Protein AF-A0A0D9VW89-F1 (afdb_monomer_lite)

Organism: NCBI:txid77586

Sequence (277 aa):
MQHVCTRILSGLSSSGDSHDSRDYQLDSIEALDMLEKKLKVAEGHLEVGRLFAYYQVPKPVHFFLSAHLDEKNVKQIIRLLLSKFGRRQPVRSDNEWTNMWRDLKHIQEKAFPFLDSEFMLAEFIRGLLKAGKFSLARNYLGGTSAVSLSTEKAENLVVQAAREYFFSASTLSCNEIWKARECLNLLPNSISVQAETDIIDALTVRLPYLGVTILPVQFRQVKDPMEVIRMVITSQTGAYLHFEEIIDVAKLLGLRSEEYQRMRERRTLPVRGCVLI

Radius of gyration: 29.34 Å; chains: 1; bounding box: 89×39×82 Å

Foldseek 3Di:
DVVVVVVVVPVPPDDDDDDDPVVVVVVVVVVVVVVVVVVQLLVLLVLLQVVCVVLVNHDDSVCLVCVVVCVPVVLVSLLVSLQSQLPDPPGDDLVVLVVVLVSLVSNCVRRNVVDDPLSSLLSSLLSCLVSLVLVSSLVCQPPDPVDHYDPVSSLVSLQVSLLVLQLVDPALPDVSLVSSVSSLVSPVPDPSSQLVVLVNCLANPLQVVLVHHDRSNRVVVDPDVVVSLVCSVPVDPCSVVVLVSSVSSCVSNPHDPVVNVVVVVVVVDPPPDDDDD

Secondary structure (DSSP, 8-state):
-HHHHHHHTTTTS-------HHHHHHHHHHHHHHHHHHHHHHHHHHHHHHHHHHTT----HHHHHHGGG-HHHHHHHHHHHHHHHHH-SSPPPHHHHHHHHHHHHHHHHHH-TTS-HHHHHHHHHHHHHHTT-HHHHHHHHT-BTTB---HHHHHHHHHHHHHHHHHH-SSTTSHHHHHHHHHHTTSTT-HHHHHHHHHHHIIIIIHHHTT----HHHHTT-S-HHHHHHHHHHHSTTGGG-HHHHHHHHHHTT--HHHHHHHHHHTTS--S-----

Structure (mmCIF, N/CA/C/O backbone):
data_AF-A0A0D9VW89-F1
#
_entry.id   AF-A0A0D9VW89-F1
#
loop_
_atom_site.group_PDB
_atom_site.id
_atom_site.type_symbol
_atom_site.label_atom_id
_atom_site.label_alt_id
_atom_site.label_comp_id
_atom_site.label_asym_id
_atom_site.label_entity_id
_atom_site.label_seq_id
_atom_site.pdbx_PDB_ins_code
_atom_site.Cartn_x
_atom_site.Cartn_y
_atom_site.Cartn_z
_atom_site.occupancy
_atom_site.B_iso_or_equiv
_atom_site.auth_seq_id
_atom_site.auth_comp_id
_atom_site.auth_asym_id
_atom_site.auth_atom_id
_atom_site.pdbx_PDB_model_num
ATOM 1 N N . MET A 1 1 ? 25.601 12.561 -17.658 1.00 45.03 1 MET A N 1
ATOM 2 C CA . MET A 1 1 ? 24.488 12.265 -18.593 1.00 45.03 1 MET A CA 1
ATOM 3 C C . MET A 1 1 ? 24.011 13.511 -19.347 1.00 45.03 1 MET A C 1
ATOM 5 O O . MET A 1 1 ? 23.968 13.449 -20.565 1.00 45.03 1 MET A O 1
ATOM 9 N N . GLN A 1 2 ? 23.754 14.656 -18.692 1.00 39.94 2 GLN A N 1
ATOM 10 C CA . GLN A 1 2 ? 23.335 15.900 -19.378 1.00 39.94 2 GLN A CA 1
ATOM 11 C C . GLN A 1 2 ? 24.417 16.531 -20.283 1.00 39.94 2 GLN A C 1
ATOM 13 O O . GLN A 1 2 ? 24.106 16.979 -21.377 1.00 39.94 2 GLN A O 1
ATOM 18 N N . HIS A 1 3 ? 25.698 16.483 -19.901 1.00 35.28 3 HIS A N 1
ATOM 19 C CA . HIS A 1 3 ? 26.786 17.060 -20.714 1.00 35.28 3 HIS A CA 1
ATOM 20 C C . HIS A 1 3 ? 27.128 16.284 -21.993 1.00 35.28 3 HIS A C 1
ATOM 22 O O . HIS A 1 3 ? 27.797 16.823 -22.872 1.00 35.28 3 HIS A O 1
ATOM 28 N N . VAL A 1 4 ? 26.679 15.030 -22.103 1.00 46.28 4 VAL A N 1
ATOM 29 C CA . VAL A 1 4 ? 26.974 14.180 -23.263 1.00 46.28 4 VAL A CA 1
ATOM 30 C C . VAL A 1 4 ? 26.064 14.564 -24.431 1.00 46.28 4 VAL A C 1
ATOM 32 O O . VAL A 1 4 ? 26.541 14.702 -25.547 1.00 46.28 4 VAL A O 1
ATOM 35 N N . CYS A 1 5 ? 24.781 14.848 -24.185 1.00 43.12 5 CYS A N 1
ATOM 36 C CA . CYS A 1 5 ? 23.860 15.233 -25.261 1.00 43.12 5 CYS A CA 1
ATOM 37 C C . CYS A 1 5 ? 24.174 16.607 -25.873 1.00 43.12 5 CYS A C 1
ATOM 39 O O . CYS A 1 5 ? 24.075 16.758 -27.087 1.00 43.12 5 CYS A O 1
ATOM 41 N N . THR A 1 6 ? 24.586 17.599 -25.079 1.00 41.34 6 THR A N 1
ATOM 42 C CA . THR A 1 6 ? 24.786 18.968 -25.589 1.00 41.34 6 THR A CA 1
ATOM 43 C C . THR A 1 6 ? 26.117 19.160 -26.317 1.00 41.34 6 THR A C 1
ATOM 45 O O . THR A 1 6 ? 26.180 19.955 -27.247 1.00 41.34 6 THR A O 1
ATOM 48 N N . ARG A 1 7 ? 27.175 18.419 -25.950 1.00 41.53 7 ARG A N 1
ATOM 49 C CA . ARG A 1 7 ? 28.486 18.510 -26.628 1.00 41.53 7 ARG A CA 1
ATOM 50 C C . ARG A 1 7 ? 28.540 17.789 -27.978 1.00 41.53 7 ARG A C 1
ATOM 52 O O . ARG A 1 7 ? 29.350 18.150 -28.822 1.00 41.53 7 ARG A O 1
ATOM 59 N N . ILE A 1 8 ? 27.671 16.803 -28.203 1.00 49.50 8 ILE A N 1
ATOM 60 C CA . ILE A 1 8 ? 27.680 15.984 -29.427 1.00 49.50 8 ILE A CA 1
ATOM 61 C C . ILE A 1 8 ? 27.124 16.745 -30.646 1.00 49.50 8 ILE A C 1
ATOM 63 O O . ILE A 1 8 ? 27.514 16.449 -31.770 1.00 49.50 8 ILE A O 1
ATOM 67 N N . LEU A 1 9 ? 26.268 17.756 -30.454 1.00 45.91 9 LEU A N 1
ATOM 68 C CA . LEU A 1 9 ? 25.692 18.526 -31.569 1.00 45.91 9 LEU A CA 1
ATOM 69 C C . LEU A 1 9 ? 26.602 19.658 -32.080 1.00 45.91 9 LEU A C 1
ATOM 71 O O . LEU A 1 9 ? 26.439 20.092 -33.215 1.00 45.91 9 LEU A O 1
ATOM 75 N N . SER A 1 10 ? 27.579 20.115 -31.288 1.00 46.03 10 SER A N 1
ATOM 76 C CA . SER A 1 10 ? 28.519 21.176 -31.688 1.00 46.03 10 SER A CA 1
ATOM 77 C C . SER A 1 10 ? 29.746 20.672 -32.461 1.00 46.03 10 SER A C 1
ATOM 79 O O . SER A 1 10 ? 30.397 21.458 -33.145 1.00 46.03 10 SER A O 1
ATOM 81 N N . GLY A 1 11 ? 30.061 19.373 -32.379 1.00 44.09 11 GLY A N 1
ATOM 82 C CA . GLY A 1 11 ? 31.278 18.783 -32.962 1.00 44.09 11 GLY A CA 1
ATOM 83 C C . GLY A 1 11 ? 31.265 18.598 -34.485 1.00 44.09 11 GLY A C 1
ATOM 84 O O . GLY A 1 11 ? 32.294 18.279 -35.062 1.00 44.09 11 GLY A O 1
ATOM 85 N N . LEU A 1 12 ? 30.129 18.819 -35.155 1.00 44.44 12 LEU A N 1
ATOM 86 C CA . LEU A 1 12 ? 29.990 18.635 -36.608 1.00 44.44 12 LEU A CA 1
ATOM 87 C C . LEU A 1 12 ? 30.279 19.907 -37.432 1.00 44.44 12 LEU A C 1
ATOM 89 O O . LEU A 1 12 ? 29.937 19.948 -38.609 1.00 44.44 12 LEU A O 1
ATOM 93 N N . SER A 1 13 ? 30.877 20.951 -36.838 1.00 43.34 13 SER A N 1
ATOM 94 C CA . SER A 1 13 ? 31.054 22.256 -37.509 1.00 43.34 13 SER A CA 1
ATOM 95 C C . SER A 1 13 ? 32.490 22.775 -37.659 1.00 43.34 13 SER A C 1
ATOM 97 O O . SER A 1 13 ? 32.663 23.883 -38.156 1.00 43.34 13 SER A O 1
ATOM 99 N N . SER A 1 14 ? 33.530 22.004 -37.326 1.00 40.28 14 SER A N 1
ATOM 100 C CA . SER A 1 14 ? 34.912 22.425 -37.612 1.00 40.28 14 SER A CA 1
ATOM 101 C C . SER A 1 14 ? 35.714 21.328 -38.305 1.00 40.28 14 SER A C 1
ATOM 103 O O . SER A 1 14 ? 36.332 20.485 -37.661 1.00 40.28 14 SER A O 1
ATOM 105 N N . SER A 1 15 ? 35.709 21.355 -39.637 1.00 47.84 15 SER A N 1
ATOM 106 C CA . SER A 1 15 ? 36.731 20.703 -40.457 1.00 47.84 15 SER A CA 1
ATOM 107 C C . SER A 1 15 ? 37.867 21.695 -40.696 1.00 47.84 15 SER A C 1
ATOM 109 O O . SER A 1 15 ? 37.621 22.781 -41.219 1.00 47.84 15 SER A O 1
ATOM 111 N N . GLY A 1 16 ? 39.090 21.325 -40.319 1.00 42.75 16 GLY A N 1
ATOM 112 C CA . GLY A 1 16 ? 40.287 22.118 -40.589 1.00 42.75 16 GLY A CA 1
ATOM 113 C C . GLY A 1 16 ? 41.567 21.489 -40.036 1.00 42.75 16 GLY A C 1
ATOM 114 O O . GLY A 1 16 ? 41.888 21.691 -38.875 1.00 42.75 16 GLY A O 1
ATOM 115 N N . ASP A 1 17 ? 42.263 20.791 -40.934 1.00 40.38 17 ASP A N 1
ATOM 116 C CA . ASP A 1 17 ? 43.711 20.549 -41.031 1.00 40.38 17 ASP A CA 1
ATOM 117 C C . ASP A 1 17 ? 44.479 19.563 -40.120 1.00 40.38 17 ASP A C 1
ATOM 119 O O . ASP A 1 17 ? 44.566 19.673 -38.903 1.00 40.38 17 ASP A O 1
ATOM 123 N N . SER A 1 18 ? 45.127 18.628 -40.838 1.00 52.22 18 SER A N 1
ATOM 124 C CA . SER A 1 18 ? 46.367 17.885 -40.557 1.00 52.22 18 SER A CA 1
ATOM 125 C C . SER A 1 18 ? 46.620 17.434 -39.115 1.00 52.22 18 SER A C 1
ATOM 127 O O . SER A 1 18 ? 47.359 18.084 -38.381 1.00 52.22 18 SER A O 1
ATOM 129 N N . HIS A 1 19 ? 46.108 16.250 -38.766 1.00 47.50 19 HIS A N 1
ATOM 130 C CA . HIS A 1 19 ? 46.441 15.553 -37.524 1.00 47.50 19 HIS A CA 1
ATOM 131 C C . HIS A 1 19 ? 46.835 14.085 -37.756 1.00 47.50 19 HIS A C 1
ATOM 133 O O . HIS A 1 19 ? 46.511 13.483 -38.777 1.00 47.50 19 HIS A O 1
ATOM 139 N N . ASP A 1 20 ? 47.643 13.573 -36.834 1.00 48.94 20 ASP A N 1
ATOM 140 C CA . ASP A 1 20 ? 48.445 12.350 -36.872 1.00 48.94 20 ASP A CA 1
ATOM 141 C C . ASP A 1 20 ? 47.596 11.074 -37.093 1.00 48.94 20 ASP A C 1
ATOM 143 O O . ASP A 1 20 ? 46.467 10.970 -36.620 1.00 48.94 20 ASP A O 1
ATOM 147 N N . SER A 1 21 ? 48.118 10.051 -37.785 1.00 53.66 21 SER A N 1
ATOM 148 C CA . SER A 1 21 ? 47.377 8.792 -38.055 1.00 53.66 21 SER A CA 1
ATOM 149 C C . SER A 1 21 ? 46.964 8.036 -36.782 1.00 53.66 21 SER A C 1
ATOM 151 O O . SER A 1 21 ? 46.071 7.190 -36.830 1.00 53.66 21 SER A O 1
ATOM 153 N N . ARG A 1 22 ? 47.584 8.352 -35.638 1.00 51.72 22 ARG A N 1
ATOM 154 C CA . ARG A 1 22 ? 47.185 7.865 -34.309 1.00 51.72 22 ARG A CA 1
ATOM 155 C C . ARG A 1 22 ? 45.929 8.555 -33.768 1.00 51.72 22 ARG A C 1
ATOM 157 O O . ARG A 1 22 ? 45.134 7.877 -33.122 1.00 51.72 22 ARG A O 1
ATOM 164 N N . ASP A 1 23 ? 45.712 9.832 -34.086 1.00 53.31 23 ASP A N 1
ATOM 165 C CA . ASP A 1 23 ? 44.524 10.595 -33.673 1.00 53.31 23 ASP A CA 1
ATOM 166 C C . ASP A 1 23 ? 43.267 10.061 -34.387 1.00 53.31 23 ASP A C 1
ATOM 168 O O . ASP A 1 23 ? 42.262 9.781 -33.741 1.00 53.31 23 ASP A O 1
ATOM 172 N N . TYR A 1 24 ? 43.353 9.747 -35.689 1.00 56.50 24 TYR A N 1
ATOM 173 C CA . TYR A 1 24 ? 42.246 9.120 -36.438 1.00 56.50 24 TYR A CA 1
ATOM 174 C C . TYR A 1 24 ? 41.835 7.741 -35.898 1.00 56.50 24 TYR A C 1
ATOM 176 O O . TYR A 1 24 ? 40.665 7.348 -35.963 1.00 56.50 24 TYR A O 1
ATOM 184 N N . GLN A 1 25 ? 42.804 6.973 -35.396 1.00 56.59 25 GLN A N 1
ATOM 185 C CA . GLN A 1 25 ? 42.570 5.640 -34.844 1.00 56.59 25 GLN A CA 1
ATOM 186 C C . GLN A 1 25 ? 41.936 5.722 -33.449 1.00 56.59 25 GLN A C 1
ATOM 188 O O . GLN A 1 25 ? 41.052 4.922 -33.139 1.00 56.59 25 GLN A O 1
ATOM 193 N N . LEU A 1 26 ? 42.338 6.710 -32.644 1.00 57.59 26 LEU A N 1
ATOM 194 C CA . LEU A 1 26 ? 41.761 6.992 -31.331 1.00 57.59 26 LEU A CA 1
ATOM 195 C C . LEU A 1 26 ? 40.321 7.526 -31.453 1.00 57.59 26 LEU A C 1
ATOM 197 O O . LEU A 1 26 ? 39.423 6.985 -30.809 1.00 57.59 26 LEU A O 1
ATOM 201 N N . ASP A 1 27 ? 40.075 8.460 -32.378 1.00 68.31 27 ASP A N 1
ATOM 202 C CA . ASP A 1 27 ? 38.739 8.991 -32.694 1.00 68.31 27 ASP A CA 1
ATOM 203 C C . ASP A 1 27 ? 37.780 7.895 -33.189 1.00 68.31 27 ASP A C 1
ATOM 205 O O . ASP A 1 27 ? 36.597 7.872 -32.839 1.00 68.31 27 ASP A O 1
ATOM 209 N N . SER A 1 28 ? 38.285 6.935 -33.971 1.00 75.31 28 SER A N 1
ATOM 210 C CA . SER A 1 28 ? 37.489 5.799 -34.457 1.00 75.31 28 SER A CA 1
ATOM 211 C C . SER A 1 28 ? 37.102 4.830 -33.333 1.00 75.31 28 SER A C 1
ATOM 213 O O . SER A 1 28 ? 35.992 4.294 -33.340 1.00 75.31 28 SER A O 1
ATOM 215 N N . ILE A 1 29 ? 37.986 4.609 -32.354 1.00 80.44 29 ILE A N 1
ATOM 216 C CA . ILE A 1 29 ? 37.716 3.748 -31.190 1.00 80.44 29 ILE A CA 1
ATOM 217 C C . ILE A 1 29 ? 36.704 4.415 -30.250 1.00 80.44 29 ILE A C 1
ATOM 219 O O . ILE A 1 29 ? 35.756 3.761 -29.809 1.00 80.44 29 ILE A O 1
ATOM 223 N N . GLU A 1 30 ? 36.845 5.716 -29.989 1.00 81.75 30 GLU A N 1
ATOM 224 C CA . GLU A 1 30 ? 35.887 6.475 -29.175 1.00 81.75 30 GLU A CA 1
ATOM 225 C C . GLU A 1 30 ? 34.499 6.553 -29.830 1.00 81.75 30 GLU A C 1
ATOM 227 O O . GLU A 1 30 ? 33.471 6.400 -29.159 1.00 81.75 30 GLU A O 1
ATOM 232 N N . ALA A 1 31 ? 34.445 6.725 -31.155 1.00 86.25 31 ALA A N 1
ATOM 233 C CA . ALA A 1 31 ? 33.195 6.700 -31.908 1.00 86.25 31 ALA A CA 1
ATOM 234 C C . ALA A 1 31 ? 32.499 5.328 -31.842 1.00 86.25 31 ALA A C 1
ATOM 236 O O . ALA A 1 31 ? 31.275 5.273 -31.673 1.00 86.25 31 ALA A O 1
ATOM 237 N N . LEU A 1 32 ? 33.261 4.231 -31.933 1.00 90.12 32 LEU A N 1
ATOM 238 C CA . LEU A 1 32 ? 32.746 2.864 -31.801 1.00 90.12 32 LEU A CA 1
ATOM 239 C C . LEU A 1 32 ? 32.188 2.591 -30.397 1.00 90.12 32 LEU A C 1
ATOM 241 O O . LEU A 1 32 ? 31.061 2.105 -30.288 1.00 90.12 32 LEU A O 1
ATOM 245 N N . ASP A 1 33 ? 32.906 2.968 -29.336 1.00 90.25 33 ASP A N 1
ATOM 246 C CA . ASP A 1 33 ? 32.435 2.825 -27.947 1.00 90.25 33 ASP A CA 1
ATOM 247 C C . ASP A 1 33 ? 31.150 3.636 -27.697 1.00 90.25 33 ASP A C 1
ATOM 249 O O . ASP A 1 33 ? 30.191 3.162 -27.078 1.00 90.25 33 ASP A O 1
ATOM 253 N N . MET A 1 34 ? 31.063 4.850 -28.247 1.00 91.38 34 MET A N 1
ATOM 254 C CA . MET A 1 34 ? 29.845 5.653 -28.157 1.00 91.38 34 MET A CA 1
ATOM 255 C C . MET A 1 34 ? 28.668 5.027 -28.919 1.00 91.38 34 MET A C 1
ATOM 257 O O . MET A 1 34 ? 27.527 5.094 -28.446 1.00 91.38 34 MET A O 1
ATOM 261 N N . LEU A 1 35 ? 28.913 4.416 -30.080 1.00 92.19 35 LEU A N 1
ATOM 262 C CA . LEU A 1 35 ? 27.880 3.715 -30.840 1.00 92.19 35 LEU A CA 1
ATOM 263 C C . LEU A 1 35 ? 27.398 2.463 -30.097 1.00 92.19 35 LEU A C 1
ATOM 265 O O . LEU A 1 35 ? 26.191 2.243 -29.994 1.00 92.19 35 LEU A O 1
ATOM 269 N N . GLU A 1 36 ? 28.316 1.700 -29.505 1.00 93.56 36 GLU A N 1
ATOM 270 C CA . GLU A 1 36 ? 28.003 0.525 -28.691 1.00 93.56 36 GLU A CA 1
ATOM 271 C C . GLU A 1 36 ? 27.164 0.905 -27.462 1.00 93.56 36 GLU A C 1
ATOM 273 O O . GLU A 1 36 ? 26.146 0.271 -27.171 1.00 93.56 36 GLU A O 1
ATOM 278 N N . LYS A 1 37 ? 27.517 1.996 -26.771 1.00 91.25 37 LYS A N 1
ATOM 279 C CA . LYS A 1 37 ? 26.720 2.536 -25.658 1.00 91.25 37 LYS A CA 1
ATOM 280 C C . LYS A 1 37 ? 25.311 2.930 -26.101 1.00 91.25 37 LYS A C 1
ATOM 282 O O . LYS A 1 37 ? 24.344 2.610 -25.410 1.00 91.25 37 LYS A O 1
ATOM 287 N N . LYS A 1 38 ? 25.172 3.595 -27.253 1.00 89.88 38 LYS A N 1
ATOM 288 C CA . LYS A 1 38 ? 23.859 3.963 -27.816 1.00 89.88 38 LYS A CA 1
ATOM 289 C C . LYS A 1 38 ? 23.029 2.732 -28.178 1.00 89.88 38 LYS A C 1
ATOM 291 O O . LYS A 1 38 ? 21.832 2.720 -27.892 1.00 89.88 38 LYS A O 1
ATOM 296 N N . LEU A 1 39 ? 23.654 1.707 -28.757 1.00 93.94 39 LEU A N 1
ATOM 297 C CA . LEU A 1 39 ? 22.994 0.447 -29.092 1.00 93.94 39 LEU A CA 1
ATOM 298 C C . LEU A 1 39 ? 22.461 -0.246 -27.832 1.00 93.94 39 LEU A C 1
ATOM 300 O O . LEU A 1 39 ? 21.270 -0.536 -27.770 1.00 93.94 39 LEU A O 1
ATOM 304 N N . LYS A 1 40 ? 23.288 -0.386 -26.788 1.00 93.62 40 LYS A N 1
ATOM 305 C CA . LYS A 1 40 ? 22.880 -0.981 -25.500 1.00 93.62 40 LYS A CA 1
ATOM 306 C C . LYS A 1 40 ? 21.694 -0.253 -24.861 1.00 93.62 40 LYS A C 1
ATOM 308 O O . LYS A 1 40 ? 20.791 -0.889 -24.319 1.00 93.62 40 LYS A O 1
ATOM 313 N N . VAL A 1 41 ? 21.671 1.081 -24.931 1.00 92.31 41 VAL A N 1
ATOM 314 C CA . VAL A 1 41 ? 20.537 1.886 -24.441 1.00 92.31 41 VAL A CA 1
ATOM 315 C C . VAL A 1 41 ? 19.276 1.623 -25.269 1.00 92.31 41 VAL A C 1
ATOM 317 O O . VAL A 1 41 ? 18.200 1.420 -24.707 1.00 92.31 41 VAL A O 1
ATOM 320 N N . ALA A 1 42 ? 19.391 1.589 -26.599 1.00 94.06 42 ALA A N 1
ATOM 321 C CA . ALA A 1 42 ? 18.260 1.312 -27.480 1.00 94.06 42 ALA A CA 1
ATOM 322 C C . ALA A 1 42 ? 17.688 -0.102 -27.265 1.00 94.06 42 ALA A C 1
ATOM 324 O O . ALA A 1 42 ? 16.469 -0.261 -27.181 1.00 94.06 42 ALA A O 1
ATOM 325 N N . GLU A 1 43 ? 18.546 -1.110 -27.106 1.00 95.56 43 GLU A N 1
ATOM 326 C CA . GLU A 1 43 ? 18.157 -2.482 -26.757 1.00 95.56 43 GLU A CA 1
ATOM 327 C C . GLU A 1 43 ? 17.402 -2.528 -25.424 1.00 95.56 43 GLU A C 1
ATOM 329 O O . GLU A 1 43 ? 16.310 -3.098 -25.354 1.00 95.56 43 GLU A O 1
ATOM 334 N N . GLY A 1 44 ? 17.920 -1.843 -24.398 1.00 95.88 44 GLY A N 1
ATOM 335 C CA . GLY A 1 44 ? 17.256 -1.709 -23.102 1.00 95.88 44 GLY A CA 1
ATOM 336 C C . GLY A 1 44 ? 15.864 -1.080 -23.214 1.00 95.88 44 GLY A C 1
ATOM 337 O O . GLY A 1 44 ? 14.896 -1.604 -22.661 1.00 95.88 44 GLY A O 1
ATOM 338 N N . HIS A 1 45 ? 15.717 -0.006 -23.995 1.00 95.75 45 HIS A N 1
ATOM 339 C CA . HIS A 1 45 ? 14.412 0.613 -24.245 1.00 95.75 45 HIS A CA 1
ATOM 340 C C . HIS A 1 45 ? 13.436 -0.334 -24.960 1.00 95.75 45 HIS A C 1
ATOM 342 O O . HIS A 1 45 ? 12.250 -0.349 -24.629 1.00 95.75 45 HIS A O 1
ATOM 348 N N . LEU A 1 46 ? 13.906 -1.142 -25.917 1.00 96.06 46 LEU A N 1
ATOM 349 C CA . LEU A 1 46 ? 13.068 -2.126 -26.610 1.00 96.06 46 LEU A CA 1
ATOM 350 C C . LEU A 1 46 ? 12.623 -3.259 -25.679 1.00 96.06 46 LEU A C 1
ATOM 352 O O . LEU A 1 46 ? 11.458 -3.659 -25.715 1.00 96.06 46 LEU A O 1
ATOM 356 N N . GLU A 1 47 ? 13.519 -3.763 -24.830 1.00 96.62 47 GLU A N 1
ATOM 357 C CA . GLU A 1 47 ? 13.195 -4.761 -23.805 1.00 96.62 47 GLU A CA 1
ATOM 358 C C . GLU A 1 47 ? 12.125 -4.251 -22.838 1.00 96.62 47 GLU A C 1
ATOM 360 O O . GLU A 1 47 ? 11.097 -4.904 -22.636 1.00 96.62 47 GLU A O 1
ATOM 365 N N . VAL A 1 48 ? 12.318 -3.048 -22.296 1.00 97.75 48 VAL A N 1
ATOM 366 C CA . VAL A 1 48 ? 11.350 -2.419 -21.391 1.00 97.75 48 VAL A CA 1
ATOM 367 C C . VAL A 1 48 ? 10.039 -2.108 -22.108 1.00 97.75 48 VAL A C 1
ATOM 369 O O . VAL A 1 48 ? 8.967 -2.327 -21.545 1.00 97.75 48 VAL A O 1
ATOM 372 N N . GLY A 1 49 ? 10.094 -1.676 -23.369 1.00 97.44 49 GLY A N 1
ATOM 373 C CA . GLY A 1 49 ? 8.917 -1.478 -24.213 1.00 97.44 49 GLY A CA 1
ATOM 374 C C . GLY A 1 49 ? 8.073 -2.748 -24.359 1.00 97.44 49 GLY A C 1
ATOM 375 O O . GLY A 1 49 ? 6.844 -2.683 -24.255 1.00 97.44 49 GLY A O 1
ATOM 376 N N . ARG A 1 50 ? 8.713 -3.917 -24.514 1.00 96.94 50 ARG A N 1
ATOM 377 C CA . ARG A 1 50 ? 8.022 -5.219 -24.539 1.00 96.94 50 ARG A CA 1
ATOM 378 C C . ARG A 1 50 ? 7.358 -5.545 -23.200 1.00 96.94 50 ARG A C 1
ATOM 380 O O . ARG A 1 50 ? 6.196 -5.949 -23.198 1.00 96.94 50 ARG A O 1
ATOM 387 N N . LEU A 1 51 ? 8.038 -5.315 -22.074 1.00 97.50 51 LEU A N 1
ATOM 388 C CA . LEU A 1 51 ? 7.448 -5.502 -20.738 1.00 97.50 51 LEU A CA 1
ATOM 389 C C . LEU A 1 51 ? 6.247 -4.573 -20.518 1.00 97.50 51 LEU A C 1
ATOM 391 O O . LEU A 1 51 ? 5.186 -5.005 -20.070 1.00 97.50 51 LEU A O 1
ATOM 395 N N . PHE A 1 52 ? 6.370 -3.305 -20.900 1.00 97.38 52 PHE A N 1
ATOM 396 C CA . PHE A 1 52 ? 5.286 -2.327 -20.829 1.00 97.38 52 PHE A CA 1
ATOM 397 C C . PHE A 1 52 ? 4.065 -2.774 -21.642 1.00 97.38 52 PHE A C 1
ATOM 399 O O . PHE A 1 52 ? 2.937 -2.707 -21.148 1.00 97.38 52 PHE A O 1
ATOM 406 N N . ALA A 1 53 ? 4.274 -3.292 -22.855 1.00 96.31 53 ALA A N 1
ATOM 407 C CA . ALA A 1 53 ? 3.205 -3.862 -23.671 1.00 96.31 53 ALA A CA 1
ATOM 408 C C . ALA A 1 53 ? 2.565 -5.100 -23.015 1.00 96.31 53 ALA A C 1
ATOM 410 O O . ALA A 1 53 ? 1.338 -5.174 -22.925 1.00 96.31 53 ALA A O 1
ATOM 411 N N . TYR A 1 54 ? 3.370 -6.025 -22.481 1.00 95.19 54 TYR A N 1
ATOM 412 C CA . TYR A 1 54 ? 2.898 -7.217 -21.760 1.00 95.19 54 TYR A CA 1
ATOM 413 C C . TYR A 1 54 ? 2.002 -6.860 -20.556 1.00 95.19 54 TYR A C 1
ATOM 415 O O . TYR A 1 54 ? 0.923 -7.428 -20.344 1.00 95.19 54 TYR A O 1
ATOM 423 N N . TYR A 1 55 ? 2.381 -5.828 -19.805 1.00 94.75 55 TYR A N 1
ATOM 424 C CA . TYR A 1 55 ? 1.590 -5.300 -18.695 1.00 94.75 55 TYR A CA 1
ATOM 425 C C . TYR A 1 55 ? 0.478 -4.320 -19.123 1.00 94.75 55 TYR A C 1
ATOM 427 O O . TYR A 1 55 ? -0.180 -3.724 -18.269 1.00 94.75 55 TYR A O 1
ATOM 435 N N . GLN A 1 56 ? 0.188 -4.215 -20.427 1.00 93.69 56 GLN A N 1
ATOM 436 C CA . GLN A 1 56 ? -0.877 -3.387 -21.014 1.00 93.69 56 GLN A CA 1
ATOM 437 C C . GLN A 1 56 ? -0.742 -1.885 -20.708 1.00 93.69 56 GLN A C 1
ATOM 439 O O . GLN A 1 56 ? -1.731 -1.182 -20.472 1.00 93.69 56 GLN A O 1
ATOM 444 N N . VAL A 1 57 ? 0.495 -1.391 -20.718 1.00 95.62 57 VAL A N 1
ATOM 445 C CA . VAL A 1 57 ? 0.845 0.034 -20.659 1.00 95.62 57 VAL A CA 1
ATOM 446 C C . VAL A 1 57 ? 1.876 0.350 -21.756 1.00 95.62 57 VAL A C 1
ATOM 448 O O . VAL A 1 57 ? 2.967 0.825 -21.448 1.00 95.62 57 VAL A O 1
ATOM 451 N N . PRO A 1 58 ? 1.586 0.067 -23.043 1.00 96.50 58 PRO A N 1
ATOM 452 C CA . PRO A 1 58 ? 2.550 0.292 -24.116 1.00 96.50 58 PRO A CA 1
ATOM 453 C C . PRO A 1 58 ? 2.943 1.771 -24.201 1.00 96.50 58 PRO A C 1
ATOM 455 O O . PRO A 1 58 ? 2.113 2.668 -24.008 1.00 96.50 58 PRO A O 1
ATOM 458 N N . LYS A 1 59 ? 4.219 2.026 -24.500 1.00 95.88 59 LYS A N 1
ATOM 459 C CA . LYS A 1 59 ? 4.760 3.372 -24.705 1.00 95.88 59 LYS A CA 1
ATOM 460 C C . LYS A 1 59 ? 5.594 3.424 -25.986 1.00 95.88 59 LYS A C 1
ATOM 462 O O . LYS A 1 59 ? 6.301 2.462 -26.281 1.00 95.88 59 LYS A O 1
ATOM 467 N N . PRO A 1 60 ? 5.511 4.524 -26.752 1.00 93.75 60 PRO A N 1
ATOM 468 C CA . PRO A 1 60 ? 6.328 4.708 -27.948 1.00 93.75 60 PRO A CA 1
ATOM 469 C C . PRO A 1 60 ? 7.806 4.872 -27.578 1.00 93.75 60 PRO A C 1
ATOM 471 O O . PRO A 1 60 ? 8.115 5.369 -26.501 1.00 93.75 60 PRO A O 1
ATOM 474 N N . VAL A 1 61 ? 8.730 4.533 -28.482 1.00 89.81 61 VAL A N 1
ATOM 475 C CA . VAL A 1 61 ? 10.183 4.614 -28.209 1.00 89.81 61 VAL A CA 1
ATOM 476 C C . VAL A 1 61 ? 10.614 6.017 -27.757 1.00 89.81 61 VAL A C 1
ATOM 478 O O . VAL A 1 61 ? 11.437 6.145 -26.853 1.00 89.81 61 VAL A O 1
ATOM 481 N N . HIS A 1 62 ? 10.001 7.070 -28.315 1.00 91.50 62 HIS A N 1
ATOM 482 C CA . HIS A 1 62 ? 10.309 8.454 -27.938 1.00 91.50 62 HIS A CA 1
ATOM 483 C C . HIS A 1 62 ? 10.099 8.731 -26.441 1.00 91.50 62 HIS A C 1
ATOM 485 O O . HIS A 1 62 ? 10.814 9.552 -25.877 1.00 91.50 62 HIS A O 1
ATOM 491 N N . PHE A 1 63 ? 9.159 8.032 -25.791 1.00 95.19 63 PHE A N 1
ATOM 492 C CA . PHE A 1 63 ? 8.892 8.191 -24.364 1.00 95.19 63 PHE A CA 1
ATOM 493 C C . PHE A 1 63 ? 10.144 7.897 -23.531 1.00 95.19 63 PHE A C 1
ATOM 495 O O . PHE A 1 63 ? 10.450 8.641 -22.605 1.00 95.19 63 PHE A O 1
ATOM 502 N N . PHE A 1 64 ? 10.893 6.847 -23.880 1.00 94.25 64 PHE A N 1
ATOM 503 C CA . PHE A 1 64 ? 12.100 6.453 -23.152 1.00 94.25 64 PHE A CA 1
ATOM 504 C C . PHE A 1 64 ? 13.239 7.463 -23.330 1.00 94.25 64 PHE A C 1
ATOM 506 O O . PHE A 1 64 ? 13.975 7.731 -22.385 1.00 94.25 64 PHE A O 1
ATOM 513 N N . LEU A 1 65 ? 13.340 8.095 -24.506 1.00 90.31 65 LEU A N 1
ATOM 514 C CA . LEU A 1 65 ? 14.371 9.100 -24.792 1.00 90.31 65 LEU A CA 1
ATOM 515 C C . LEU A 1 65 ? 14.231 10.347 -23.903 1.00 90.31 65 LEU A C 1
ATOM 517 O O . LEU A 1 65 ? 15.234 10.898 -23.452 1.00 90.31 65 LEU A O 1
ATOM 521 N N . SER A 1 66 ? 12.997 10.768 -23.613 1.00 91.50 66 SER A N 1
ATOM 522 C CA . SER A 1 66 ? 12.702 11.947 -22.787 1.00 91.50 66 SER A CA 1
ATOM 523 C C . SER A 1 66 ? 12.313 11.623 -21.340 1.00 91.50 66 SER A C 1
ATOM 525 O O . SER A 1 66 ? 12.026 12.538 -20.573 1.00 91.50 66 SER A O 1
ATOM 527 N N . ALA A 1 67 ? 12.298 10.348 -20.936 1.00 91.69 67 ALA A N 1
ATOM 528 C CA . ALA A 1 67 ? 11.770 9.910 -19.639 1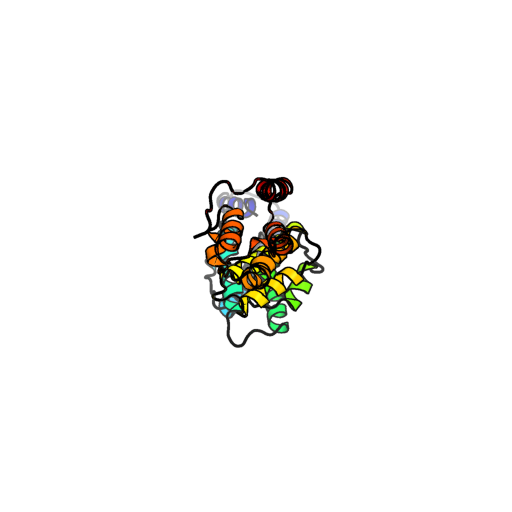.00 91.69 67 ALA A CA 1
ATOM 529 C C . ALA A 1 67 ? 12.467 10.562 -18.431 1.00 91.69 67 ALA A C 1
ATOM 531 O O . ALA A 1 67 ? 11.826 10.874 -17.432 1.00 91.69 67 ALA A O 1
ATOM 532 N N . HIS A 1 68 ? 13.773 10.805 -18.536 1.00 89.25 68 HIS A N 1
ATOM 533 C CA . HIS A 1 68 ? 14.574 11.423 -17.479 1.00 89.25 68 HIS A CA 1
ATOM 534 C C . HIS A 1 68 ? 14.225 12.900 -17.219 1.00 89.25 68 HIS A C 1
ATOM 536 O O . HIS A 1 68 ? 14.572 13.427 -16.166 1.00 89.25 68 HIS A O 1
ATOM 542 N N . LEU A 1 69 ? 13.553 13.573 -18.161 1.00 91.88 69 LEU A N 1
ATOM 543 C CA . LEU A 1 69 ? 13.092 14.956 -17.998 1.00 91.88 69 LEU A CA 1
ATOM 544 C C . LEU A 1 69 ? 11.795 15.039 -17.183 1.00 91.88 69 LEU A C 1
ATOM 546 O O . LEU A 1 69 ? 11.467 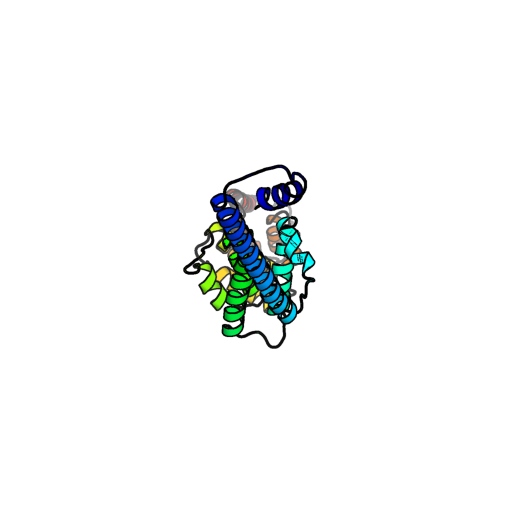16.099 -16.658 1.00 91.88 69 LEU A O 1
ATOM 550 N N . ASP A 1 70 ? 11.065 13.927 -17.067 1.00 93.38 70 ASP A N 1
ATOM 551 C CA . ASP A 1 70 ? 9.775 13.853 -16.385 1.00 93.38 70 ASP A CA 1
ATOM 552 C C . ASP A 1 70 ? 9.690 12.607 -15.493 1.00 93.38 70 ASP A C 1
ATOM 554 O O . ASP A 1 70 ? 8.928 11.661 -15.720 1.00 93.38 70 ASP A O 1
ATOM 558 N N . GLU A 1 71 ? 10.487 12.621 -14.425 1.00 95.19 71 GLU A N 1
ATOM 559 C CA . GLU A 1 71 ? 10.514 11.551 -13.427 1.00 95.19 71 GLU A CA 1
ATOM 560 C C . GLU A 1 71 ? 9.120 11.285 -12.829 1.00 95.19 71 GLU A C 1
ATOM 562 O O . GLU A 1 71 ? 8.760 10.140 -12.547 1.00 95.19 71 GLU A O 1
ATOM 567 N N . LYS A 1 72 ? 8.292 12.327 -12.667 1.00 95.94 72 LYS A N 1
ATOM 568 C CA . LYS A 1 72 ? 6.941 12.206 -12.097 1.00 95.94 72 LYS A CA 1
ATOM 569 C C . LYS A 1 72 ? 6.045 11.327 -12.968 1.00 95.94 72 LYS A C 1
ATOM 571 O O . LYS A 1 72 ? 5.376 10.441 -12.428 1.00 95.94 72 LYS A O 1
ATOM 576 N N . ASN A 1 73 ? 6.051 11.530 -14.283 1.00 96.12 73 ASN A N 1
ATOM 577 C CA . ASN A 1 73 ? 5.292 10.711 -15.228 1.00 96.12 73 ASN A CA 1
ATOM 578 C C . ASN A 1 73 ? 5.771 9.252 -15.236 1.00 96.12 73 ASN A C 1
ATOM 580 O O . ASN A 1 73 ? 4.958 8.327 -15.182 1.00 96.12 73 ASN A O 1
ATOM 584 N N . VAL A 1 74 ? 7.086 9.016 -15.186 1.00 97.00 74 VAL A N 1
ATOM 585 C CA . VAL A 1 74 ? 7.632 7.650 -15.095 1.00 97.00 74 VAL A CA 1
ATOM 586 C C . VAL A 1 74 ? 7.159 6.963 -13.810 1.00 97.00 74 VAL A C 1
ATOM 588 O O . VAL A 1 74 ? 6.634 5.849 -13.866 1.00 97.00 74 VAL A O 1
ATOM 591 N N . LYS A 1 75 ? 7.224 7.647 -12.659 1.00 97.50 75 LYS A N 1
ATOM 592 C CA . LYS A 1 75 ? 6.691 7.132 -11.384 1.00 97.50 75 LYS A CA 1
ATOM 593 C C . LYS A 1 75 ? 5.198 6.801 -11.467 1.00 97.50 75 LYS A C 1
ATOM 595 O O . LYS A 1 75 ? 4.758 5.799 -10.905 1.00 97.50 75 LYS A O 1
ATOM 600 N N . GLN A 1 76 ? 4.400 7.612 -12.163 1.00 97.62 76 GLN A N 1
ATOM 601 C CA . GLN A 1 76 ? 2.977 7.324 -12.390 1.00 97.62 76 GLN A CA 1
ATOM 602 C C . GLN A 1 76 ? 2.767 6.074 -13.252 1.00 97.62 76 GLN A C 1
ATOM 604 O O . GLN A 1 76 ? 1.885 5.271 -12.948 1.00 97.62 76 GLN A O 1
ATOM 609 N N . ILE A 1 77 ? 3.592 5.863 -14.278 1.00 97.06 77 ILE A N 1
ATOM 610 C CA . ILE A 1 77 ? 3.529 4.667 -15.127 1.00 97.06 77 ILE A CA 1
ATOM 611 C C . ILE A 1 77 ? 3.880 3.402 -14.336 1.00 97.06 77 ILE A C 1
ATOM 613 O O . ILE A 1 77 ? 3.160 2.410 -14.451 1.00 97.06 77 ILE A O 1
ATOM 617 N N . ILE A 1 78 ? 4.904 3.442 -13.475 1.00 97.94 78 ILE A N 1
ATOM 618 C CA . ILE A 1 78 ? 5.237 2.322 -12.575 1.00 97.94 78 ILE A CA 1
ATOM 619 C C . ILE A 1 78 ? 4.053 1.979 -11.658 1.00 97.94 78 ILE A C 1
ATOM 621 O O . ILE A 1 78 ? 3.661 0.815 -11.549 1.00 97.94 78 ILE A O 1
ATOM 625 N N . ARG A 1 79 ? 3.406 2.988 -11.062 1.00 97.56 79 ARG A N 1
ATOM 626 C CA . ARG A 1 79 ? 2.196 2.780 -10.245 1.00 97.56 79 ARG A CA 1
ATOM 627 C C . ARG A 1 79 ? 1.034 2.204 -11.051 1.00 97.56 79 ARG A C 1
ATOM 629 O O . ARG A 1 79 ? 0.311 1.342 -10.553 1.00 97.56 79 ARG A O 1
ATOM 636 N N . LEU A 1 80 ? 0.851 2.655 -12.292 1.00 96.88 80 LEU A N 1
ATOM 637 C CA . LEU A 1 80 ? -0.187 2.146 -13.187 1.00 96.88 80 LEU A CA 1
ATOM 638 C C . LEU A 1 80 ? 0.045 0.673 -13.543 1.00 96.88 80 LEU A C 1
ATOM 640 O O . LEU A 1 80 ? -0.908 -0.106 -13.510 1.00 96.88 80 LEU A O 1
ATOM 644 N N . LEU A 1 81 ? 1.290 0.290 -13.841 1.00 96.69 81 LEU A N 1
ATOM 645 C CA . LEU A 1 81 ? 1.693 -1.095 -14.103 1.00 96.69 81 LEU A CA 1
ATOM 646 C C . LEU A 1 81 ? 1.332 -2.001 -12.923 1.00 96.69 81 LEU A C 1
ATOM 648 O O . LEU A 1 81 ? 0.591 -2.969 -13.091 1.00 96.69 81 LEU A O 1
ATOM 652 N N . LEU A 1 82 ? 1.776 -1.633 -11.720 1.00 96.94 82 LEU A N 1
ATOM 653 C CA . LEU A 1 82 ? 1.482 -2.352 -10.477 1.00 96.94 82 LEU A CA 1
ATOM 654 C C . LEU A 1 82 ? -0.022 -2.452 -10.203 1.00 96.94 82 LEU A C 1
ATOM 656 O O . LEU A 1 82 ? -0.534 -3.528 -9.895 1.00 96.94 82 LEU A O 1
ATOM 660 N N . SER A 1 83 ? -0.752 -1.347 -10.367 1.00 94.19 83 SER A N 1
ATOM 661 C CA . SER A 1 83 ? -2.199 -1.328 -10.158 1.00 94.19 83 SER A CA 1
ATOM 662 C C . SER A 1 83 ? -2.943 -2.205 -11.163 1.00 94.19 83 SER A C 1
ATOM 664 O O . SER A 1 83 ? -3.907 -2.867 -10.778 1.00 94.19 83 SER A O 1
ATOM 666 N N . LYS A 1 84 ? -2.552 -2.203 -12.444 1.00 93.75 84 LYS A N 1
ATOM 667 C CA . LYS A 1 84 ? -3.155 -3.075 -13.463 1.00 93.75 84 LYS A CA 1
ATOM 668 C C . LYS A 1 84 ? -2.831 -4.534 -13.183 1.00 93.75 84 LYS A C 1
ATOM 670 O O . LYS A 1 84 ? -3.720 -5.371 -13.282 1.00 93.75 84 LYS A O 1
ATOM 675 N N . PHE A 1 85 ? -1.589 -4.827 -12.811 1.00 94.69 85 PHE A N 1
ATOM 676 C CA . PHE A 1 85 ? -1.151 -6.177 -12.487 1.00 94.69 85 PHE A CA 1
ATOM 677 C C . PHE A 1 85 ? -1.936 -6.762 -11.306 1.00 94.69 85 PHE A C 1
ATOM 679 O O . PHE A 1 85 ? -2.510 -7.843 -11.435 1.00 94.69 85 PHE A O 1
ATOM 686 N N . GLY A 1 86 ? -2.041 -6.019 -10.199 1.00 91.94 86 GLY A N 1
ATOM 687 C CA . GLY A 1 86 ? -2.686 -6.496 -8.974 1.00 91.94 86 GLY A CA 1
ATOM 688 C C . GLY A 1 86 ? -4.213 -6.607 -9.031 1.00 91.94 86 GLY A C 1
ATOM 689 O O . GLY A 1 86 ? -4.783 -7.380 -8.270 1.00 91.94 86 GLY A O 1
ATOM 690 N N . ARG A 1 87 ? -4.889 -5.879 -9.933 1.00 89.31 87 ARG A N 1
ATOM 691 C CA . ARG A 1 87 ? -6.360 -5.935 -10.093 1.00 89.31 87 ARG A CA 1
ATOM 692 C C . ARG A 1 87 ? -6.848 -7.029 -11.044 1.00 89.31 87 ARG A C 1
ATOM 694 O O . ARG A 1 87 ? -8.057 -7.216 -11.170 1.00 89.31 87 ARG A O 1
ATOM 701 N N . ARG A 1 88 ? -5.950 -7.709 -11.764 1.00 86.00 88 ARG A N 1
ATOM 702 C CA . ARG A 1 88 ? -6.345 -8.760 -12.713 1.00 86.00 88 ARG A CA 1
ATOM 703 C C . ARG A 1 88 ? -6.955 -9.950 -11.975 1.00 86.00 88 ARG A C 1
ATOM 705 O O . ARG A 1 88 ? -6.472 -10.336 -10.917 1.00 86.00 88 ARG A O 1
ATOM 712 N N . GLN A 1 89 ? -7.989 -10.524 -12.586 1.00 77.62 89 GLN A N 1
ATOM 713 C CA . GLN A 1 89 ? -8.601 -11.781 -12.168 1.00 77.62 89 GLN A CA 1
ATOM 714 C C . GLN A 1 89 ? -8.214 -12.893 -13.158 1.00 77.62 89 GLN A C 1
ATOM 716 O O . GLN A 1 89 ? -8.194 -12.620 -14.363 1.00 77.62 89 GLN A O 1
ATOM 721 N N . PRO A 1 90 ? -7.899 -14.114 -12.687 1.00 84.31 90 PRO A N 1
ATOM 722 C CA . PRO A 1 90 ? -7.834 -14.533 -11.280 1.00 84.31 90 PRO A CA 1
ATOM 723 C C . PRO A 1 90 ? -6.695 -13.850 -10.501 1.00 84.31 90 PRO A C 1
ATOM 725 O O . PRO A 1 90 ? -5.746 -13.333 -11.098 1.00 84.31 90 PRO A O 1
ATOM 728 N N . VAL A 1 91 ? -6.807 -13.839 -9.167 1.00 86.50 91 VAL A N 1
ATOM 729 C CA . VAL A 1 91 ? -5.785 -13.278 -8.268 1.00 86.50 91 VAL A CA 1
ATOM 730 C C . VAL A 1 91 ? -4.430 -13.924 -8.555 1.00 86.50 91 VAL A C 1
ATOM 732 O O . VAL A 1 91 ? -4.302 -15.145 -8.601 1.00 86.50 91 VAL A O 1
ATOM 735 N N . ARG A 1 92 ? -3.407 -13.084 -8.719 1.00 90.12 92 ARG A N 1
ATOM 736 C CA . ARG A 1 92 ? -2.045 -13.514 -9.046 1.00 90.12 92 ARG A CA 1
ATOM 737 C C . ARG A 1 92 ? -1.416 -14.334 -7.926 1.00 90.12 92 ARG A C 1
ATOM 739 O O . ARG A 1 92 ? -1.536 -13.994 -6.747 1.00 90.12 92 ARG A O 1
ATOM 746 N N . SER A 1 93 ? -0.710 -15.390 -8.301 1.00 93.81 93 SER A N 1
ATOM 747 C CA . SER A 1 93 ? 0.093 -16.203 -7.387 1.00 93.81 93 SER A CA 1
ATOM 748 C C . SER A 1 93 ? 1.312 -15.433 -6.873 1.00 93.81 93 SER A C 1
ATOM 750 O O . SER A 1 93 ? 1.752 -14.446 -7.468 1.00 93.81 93 SER A O 1
ATOM 752 N N . ASP A 1 94 ? 1.894 -15.893 -5.770 1.00 94.12 94 ASP A N 1
ATOM 753 C CA . ASP A 1 94 ? 3.077 -15.251 -5.184 1.00 94.12 94 ASP A CA 1
ATOM 754 C C . ASP A 1 94 ? 4.298 -15.364 -6.117 1.00 94.12 94 ASP A C 1
ATOM 756 O O . ASP A 1 94 ? 5.113 -14.444 -6.205 1.00 94.12 94 ASP A O 1
ATOM 760 N N . ASN A 1 95 ? 4.377 -16.441 -6.909 1.00 94.81 95 ASN A N 1
ATOM 761 C CA . ASN A 1 95 ? 5.395 -16.604 -7.948 1.00 94.81 95 ASN A CA 1
ATOM 762 C C . ASN A 1 95 ? 5.253 -15.555 -9.064 1.00 94.81 95 ASN A C 1
ATOM 764 O O . ASN A 1 95 ? 6.244 -14.987 -9.514 1.00 94.81 95 ASN A O 1
ATOM 768 N N . GLU A 1 96 ? 4.026 -15.242 -9.487 1.00 96.19 96 GLU A N 1
ATOM 769 C CA . GLU A 1 96 ? 3.794 -14.177 -10.469 1.00 96.19 96 GLU A CA 1
ATOM 770 C C . GLU A 1 96 ? 4.167 -12.795 -9.924 1.00 96.19 96 GLU A C 1
ATOM 772 O O . GLU A 1 96 ? 4.747 -11.995 -10.654 1.00 96.19 96 GLU A O 1
ATOM 777 N N . TRP A 1 97 ? 3.896 -12.516 -8.647 1.00 96.44 97 TRP A N 1
ATOM 778 C CA . TRP A 1 97 ? 4.372 -11.291 -7.994 1.00 96.44 97 TRP A CA 1
ATOM 779 C C . TRP A 1 97 ? 5.899 -11.234 -7.911 1.00 96.44 97 TRP A C 1
ATOM 781 O O . TRP A 1 97 ? 6.491 -10.179 -8.134 1.00 96.44 97 TRP A O 1
ATOM 791 N N . THR A 1 98 ? 6.544 -12.371 -7.663 1.00 95.44 98 THR A N 1
ATOM 792 C CA . THR A 1 98 ? 8.010 -12.481 -7.658 1.00 95.44 98 THR A CA 1
ATOM 793 C C . THR A 1 98 ? 8.595 -12.252 -9.058 1.00 95.44 98 THR A C 1
ATOM 795 O O . THR A 1 98 ? 9.604 -11.559 -9.195 1.00 95.44 98 THR A O 1
ATOM 798 N N . ASN A 1 99 ? 7.950 -12.769 -10.114 1.00 96.12 99 ASN A N 1
ATOM 799 C CA . ASN A 1 99 ? 8.297 -12.454 -11.507 1.00 96.12 99 ASN A CA 1
ATOM 800 C C . ASN A 1 99 ? 8.150 -10.949 -11.782 1.00 96.12 99 ASN A C 1
ATOM 802 O O . ASN A 1 99 ? 9.069 -10.333 -12.310 1.00 96.12 99 ASN A O 1
ATOM 806 N N . MET A 1 100 ? 7.037 -10.342 -11.357 1.00 96.38 100 MET A N 1
ATOM 807 C CA . MET A 1 100 ? 6.793 -8.905 -11.524 1.00 96.38 100 MET A CA 1
ATOM 808 C C . MET A 1 100 ? 7.864 -8.047 -10.832 1.00 96.38 100 MET A C 1
ATOM 810 O O . MET A 1 100 ? 8.285 -7.034 -11.384 1.00 96.38 100 MET A O 1
ATOM 814 N N . TRP A 1 101 ? 8.344 -8.443 -9.648 1.00 96.69 101 TRP A N 1
ATOM 815 C CA . TRP A 1 101 ? 9.459 -7.750 -8.993 1.00 96.69 101 TRP A CA 1
ATOM 816 C C . TRP A 1 101 ? 10.740 -7.788 -9.833 1.00 96.69 101 TRP A C 1
ATOM 818 O O . TRP A 1 101 ? 11.395 -6.758 -10.001 1.00 96.69 101 TRP A O 1
ATOM 828 N N . ARG A 1 102 ? 11.076 -8.954 -10.400 1.00 96.38 102 ARG A N 1
ATOM 829 C CA . ARG A 1 102 ? 12.227 -9.094 -11.306 1.00 96.38 102 ARG A CA 1
ATOM 830 C C . ARG A 1 102 ? 12.079 -8.207 -12.538 1.00 96.38 102 ARG A C 1
ATOM 832 O O . ARG A 1 102 ? 13.018 -7.494 -12.879 1.00 96.38 102 ARG A O 1
ATOM 839 N N . ASP A 1 103 ? 10.894 -8.179 -13.138 1.00 97.75 103 ASP A N 1
ATOM 840 C CA . ASP A 1 103 ? 10.617 -7.316 -14.285 1.00 97.75 103 ASP A CA 1
ATOM 841 C C . ASP A 1 103 ? 10.729 -5.833 -13.918 1.00 97.75 103 ASP A C 1
ATOM 843 O O . ASP A 1 103 ? 11.293 -5.060 -14.682 1.00 97.75 103 ASP A O 1
ATOM 847 N N . LEU A 1 104 ? 10.260 -5.412 -12.739 1.00 97.31 104 LEU A N 1
ATOM 848 C CA . LEU A 1 104 ? 10.414 -4.030 -12.268 1.00 97.31 104 LEU A CA 1
ATOM 849 C C . LEU A 1 104 ? 11.876 -3.629 -12.078 1.00 97.31 104 LEU A C 1
ATOM 851 O O . LEU A 1 104 ? 12.249 -2.512 -12.443 1.00 97.31 104 LEU A O 1
ATOM 855 N N . LYS A 1 105 ? 12.704 -4.525 -11.535 1.00 96.44 105 LYS A N 1
ATOM 856 C CA . LYS A 1 105 ? 14.152 -4.311 -11.428 1.00 96.44 105 LYS A CA 1
ATOM 857 C C . LYS A 1 105 ? 14.799 -4.196 -12.805 1.00 96.44 105 LYS A C 1
ATOM 859 O O . LYS A 1 105 ? 15.528 -3.238 -13.043 1.00 96.44 105 LYS A O 1
ATOM 864 N N . HIS A 1 106 ? 14.433 -5.075 -13.736 1.00 97.12 106 HIS A N 1
ATOM 865 C CA . HIS A 1 106 ? 14.898 -5.011 -15.125 1.00 97.12 106 HIS A CA 1
ATOM 866 C C . HIS A 1 106 ? 14.488 -3.700 -15.811 1.00 97.12 106 HIS A C 1
ATOM 868 O O . HIS A 1 106 ? 15.299 -3.047 -16.462 1.00 97.12 106 HIS A O 1
ATOM 874 N N . ILE A 1 107 ? 13.241 -3.264 -15.606 1.00 97.56 107 ILE A N 1
ATOM 875 C CA . ILE A 1 107 ? 12.704 -1.988 -16.101 1.00 97.56 107 ILE A CA 1
ATOM 876 C C . ILE A 1 107 ? 13.525 -0.802 -15.579 1.00 97.56 107 ILE A C 1
ATOM 878 O O . ILE A 1 107 ? 13.892 0.087 -16.354 1.00 97.56 107 ILE A O 1
ATOM 882 N N . GLN A 1 108 ? 13.818 -0.787 -14.277 1.00 96.75 108 GLN A N 1
ATOM 883 C CA . GLN A 1 108 ? 14.641 0.245 -13.650 1.00 96.75 108 GLN A CA 1
ATOM 884 C C . GLN A 1 108 ? 16.051 0.256 -14.251 1.00 96.75 108 GLN A C 1
ATOM 886 O O . GLN A 1 108 ? 16.510 1.293 -14.712 1.00 96.75 108 GLN A O 1
ATOM 891 N N . GLU A 1 109 ? 16.720 -0.893 -14.293 1.00 95.69 109 GLU A N 1
ATOM 892 C CA . GLU A 1 109 ? 18.115 -1.007 -14.730 1.00 95.69 109 GLU A CA 1
ATOM 893 C C . GLU A 1 109 ? 18.306 -0.648 -16.208 1.00 95.69 109 GLU A C 1
ATOM 895 O O . GLU A 1 109 ? 19.279 0.017 -16.562 1.00 95.69 109 GLU A O 1
ATOM 900 N N . LYS A 1 110 ? 17.375 -1.059 -17.077 1.00 95.94 110 LYS A N 1
ATOM 901 C CA . LYS A 1 110 ? 17.515 -0.919 -18.533 1.00 95.94 110 LYS A CA 1
ATOM 902 C C . LYS A 1 110 ? 17.007 0.400 -19.103 1.00 95.94 110 LYS A C 1
ATOM 904 O O . LYS A 1 110 ? 17.518 0.826 -20.134 1.00 95.94 110 LYS A O 1
ATOM 909 N N . ALA A 1 111 ? 16.008 1.029 -18.485 1.00 95.44 111 ALA A N 1
ATOM 910 C CA . ALA A 1 111 ? 15.391 2.241 -19.035 1.00 95.44 111 ALA A CA 1
ATOM 911 C C . ALA A 1 111 ? 15.307 3.411 -18.051 1.00 95.44 111 ALA A C 1
ATOM 913 O O . ALA A 1 111 ? 15.276 4.563 -18.484 1.00 95.44 111 ALA A O 1
ATOM 914 N N . PHE A 1 112 ? 15.277 3.153 -16.740 1.00 96.31 112 PHE A N 1
ATOM 915 C CA . PHE A 1 112 ? 15.064 4.200 -15.736 1.00 96.31 112 PHE A CA 1
ATOM 916 C C . PHE A 1 112 ? 16.071 4.145 -14.575 1.00 96.31 112 PHE A C 1
ATOM 918 O O . PHE A 1 112 ? 15.658 4.138 -13.412 1.00 96.31 112 PHE A O 1
ATOM 925 N N . PRO A 1 113 ? 17.393 4.159 -14.847 1.00 94.62 113 PRO A N 1
ATOM 926 C CA . PRO A 1 113 ? 18.415 4.047 -13.802 1.00 94.62 113 PRO A CA 1
ATOM 927 C C . PRO A 1 113 ? 18.450 5.262 -12.861 1.00 94.62 113 PRO A C 1
ATOM 929 O O . PRO A 1 113 ? 19.075 5.215 -11.809 1.00 94.62 113 PRO A O 1
ATOM 932 N N . PHE A 1 114 ? 17.782 6.359 -13.235 1.00 94.12 114 PHE A N 1
ATOM 933 C CA . PHE A 1 114 ? 17.610 7.551 -12.403 1.00 94.12 114 PHE A CA 1
ATOM 934 C C . PHE A 1 114 ? 16.531 7.388 -11.323 1.00 94.12 114 PHE A C 1
ATOM 936 O O . PHE A 1 114 ? 16.443 8.228 -10.431 1.00 94.12 114 PHE A O 1
ATOM 943 N N . LEU A 1 115 ? 15.689 6.349 -11.397 1.00 96.00 115 LEU A N 1
ATOM 944 C CA . LEU A 1 115 ? 14.747 6.050 -10.327 1.00 96.00 115 LEU A CA 1
ATOM 945 C C . LEU A 1 115 ? 15.479 5.403 -9.162 1.00 96.00 115 LEU A C 1
ATOM 947 O O . LEU A 1 115 ? 16.240 4.452 -9.330 1.00 96.00 115 LEU A O 1
ATOM 951 N N . ASP A 1 116 ? 15.168 5.882 -7.970 1.00 94.31 116 ASP A N 1
ATOM 952 C CA . ASP A 1 116 ? 15.669 5.313 -6.734 1.00 94.31 116 ASP A CA 1
ATOM 953 C C . ASP A 1 116 ? 15.142 3.878 -6.508 1.00 94.31 116 ASP A C 1
ATOM 955 O O . ASP A 1 116 ? 13.968 3.567 -6.732 1.00 94.31 116 ASP A O 1
ATOM 959 N N . SER A 1 117 ? 16.026 2.983 -6.064 1.00 94.06 117 SER A N 1
ATOM 960 C CA . SER A 1 117 ? 15.670 1.584 -5.793 1.00 94.06 117 SER A CA 1
ATOM 961 C C . SER A 1 117 ? 14.755 1.457 -4.582 1.00 94.06 117 SER A C 1
ATOM 963 O O . SER A 1 117 ? 13.887 0.581 -4.569 1.00 94.06 117 SER A O 1
ATOM 965 N N . GLU A 1 118 ? 14.917 2.332 -3.588 1.00 94.31 118 GLU A N 1
ATOM 966 C CA . GLU A 1 118 ? 14.045 2.362 -2.414 1.00 94.31 118 GLU A CA 1
ATOM 967 C C . GLU A 1 118 ? 12.616 2.751 -2.826 1.00 94.31 118 GLU A C 1
ATOM 969 O O . GLU A 1 118 ? 11.651 2.095 -2.429 1.00 94.31 118 GLU A O 1
ATOM 974 N N . PHE A 1 119 ? 12.473 3.733 -3.726 1.00 95.38 119 PHE A N 1
ATOM 975 C CA . PHE A 1 119 ? 11.196 4.055 -4.368 1.00 95.38 119 PHE A CA 1
ATOM 976 C C . PHE A 1 119 ? 10.559 2.844 -5.077 1.00 95.38 119 PHE A C 1
ATOM 978 O O . PHE A 1 119 ? 9.368 2.583 -4.883 1.00 95.38 119 PHE A O 1
ATOM 985 N N . MET A 1 120 ? 11.326 2.090 -5.874 1.00 96.62 120 MET A N 1
ATOM 986 C CA . MET A 1 120 ? 10.807 0.909 -6.582 1.00 96.62 120 MET A CA 1
ATOM 987 C C . MET A 1 120 ? 10.290 -0.157 -5.609 1.00 96.62 120 MET A C 1
ATOM 989 O O . MET A 1 120 ? 9.194 -0.690 -5.805 1.00 96.62 120 MET A O 1
ATOM 993 N N . LEU A 1 121 ? 11.043 -0.431 -4.537 1.00 96.56 121 LEU A N 1
ATOM 994 C CA . LEU A 1 121 ? 10.638 -1.364 -3.484 1.00 96.56 121 LEU A CA 1
ATOM 995 C C . LEU A 1 121 ? 9.364 -0.886 -2.770 1.00 96.56 121 LEU A C 1
ATOM 997 O O . LEU A 1 121 ? 8.427 -1.665 -2.590 1.00 96.56 121 LEU A O 1
ATOM 1001 N N . ALA A 1 122 ? 9.294 0.400 -2.416 1.00 96.62 122 ALA A N 1
ATOM 1002 C CA . ALA A 1 122 ? 8.142 0.986 -1.737 1.00 96.62 122 ALA A CA 1
ATOM 1003 C C . ALA A 1 122 ? 6.852 0.890 -2.571 1.00 96.62 122 ALA A C 1
ATOM 1005 O O . ALA A 1 122 ? 5.799 0.523 -2.044 1.00 96.62 122 ALA A O 1
ATOM 1006 N N . GLU A 1 123 ? 6.912 1.184 -3.875 1.00 97.31 123 GLU A N 1
ATOM 1007 C CA . GLU A 1 123 ? 5.744 1.040 -4.753 1.00 97.31 123 GLU A CA 1
ATOM 1008 C C . GLU A 1 123 ? 5.351 -0.429 -4.948 1.00 97.31 123 GLU A C 1
ATOM 1010 O O . GLU A 1 123 ? 4.158 -0.742 -4.955 1.00 97.31 123 GLU A O 1
ATOM 1015 N N . PHE A 1 124 ? 6.321 -1.342 -5.044 1.00 97.62 124 PHE A N 1
ATOM 1016 C CA . PHE A 1 124 ? 6.041 -2.774 -5.139 1.00 97.62 124 PHE A CA 1
ATOM 1017 C C . PHE A 1 124 ? 5.322 -3.302 -3.888 1.00 97.62 124 PHE A C 1
ATOM 1019 O O . PHE A 1 124 ? 4.268 -3.930 -4.011 1.00 97.62 124 PHE A O 1
ATOM 1026 N N . ILE A 1 125 ? 5.813 -2.967 -2.689 1.00 97.00 125 ILE A N 1
ATOM 1027 C CA . ILE A 1 125 ? 5.160 -3.311 -1.414 1.00 97.00 125 ILE A CA 1
ATOM 1028 C C . ILE A 1 125 ? 3.755 -2.709 -1.351 1.00 97.00 125 ILE A C 1
ATOM 1030 O O . ILE A 1 125 ? 2.800 -3.412 -1.024 1.00 97.00 125 ILE A O 1
ATOM 1034 N N . ARG A 1 126 ? 3.585 -1.438 -1.739 1.00 96.44 126 ARG A N 1
ATOM 1035 C CA . ARG A 1 126 ? 2.255 -0.812 -1.826 1.00 96.44 126 ARG A CA 1
ATOM 1036 C C . ARG A 1 126 ? 1.324 -1.594 -2.762 1.00 96.44 126 ARG A C 1
ATOM 1038 O O . ARG A 1 126 ? 0.148 -1.770 -2.443 1.00 96.44 126 ARG A O 1
ATOM 1045 N N . GLY A 1 127 ? 1.833 -2.082 -3.893 1.00 96.31 127 GLY A N 1
ATOM 1046 C CA . GLY A 1 127 ? 1.104 -2.954 -4.817 1.00 96.31 127 GLY A CA 1
ATOM 1047 C C . GLY A 1 127 ? 0.662 -4.273 -4.175 1.00 96.31 127 GLY A C 1
ATOM 1048 O O . GLY A 1 127 ? -0.508 -4.640 -4.298 1.00 96.31 127 GLY A O 1
ATOM 1049 N N . LEU A 1 128 ? 1.558 -4.940 -3.439 1.00 96.50 128 LEU A N 1
ATOM 1050 C CA . LEU A 1 128 ? 1.257 -6.172 -2.697 1.00 96.50 128 LEU A CA 1
ATOM 1051 C C . LEU A 1 128 ? 0.164 -5.957 -1.646 1.00 96.50 128 LEU A C 1
ATOM 1053 O O . LEU A 1 128 ? -0.796 -6.729 -1.590 1.00 96.50 128 LEU A O 1
ATOM 1057 N N . LEU A 1 129 ? 0.274 -4.886 -0.853 1.00 96.25 129 LEU A N 1
ATOM 1058 C CA . LEU A 1 129 ? -0.705 -4.546 0.182 1.00 96.25 129 LEU A CA 1
ATOM 1059 C C . LEU A 1 129 ? -2.094 -4.307 -0.424 1.00 96.25 129 LEU A C 1
ATOM 1061 O O . LEU A 1 129 ? -3.078 -4.866 0.061 1.00 96.25 129 LEU A O 1
ATOM 1065 N N . LYS A 1 130 ? -2.185 -3.567 -1.539 1.00 94.00 130 LYS A N 1
ATOM 1066 C CA . LYS A 1 130 ? -3.454 -3.331 -2.261 1.00 94.00 130 LYS A CA 1
ATOM 1067 C C . LYS A 1 130 ? -4.034 -4.590 -2.914 1.00 94.00 130 LYS A C 1
ATOM 1069 O O . LYS A 1 130 ? -5.235 -4.648 -3.158 1.00 94.00 130 LYS A O 1
ATOM 1074 N N . ALA A 1 131 ? -3.203 -5.588 -3.199 1.00 93.75 131 ALA A N 1
ATOM 1075 C CA . ALA A 1 131 ? -3.633 -6.886 -3.713 1.00 93.75 131 ALA A CA 1
ATOM 1076 C C . ALA A 1 131 ? -3.962 -7.907 -2.604 1.00 93.75 131 ALA A C 1
ATOM 1078 O O . ALA A 1 131 ? -4.334 -9.037 -2.913 1.00 93.75 131 ALA A O 1
ATOM 1079 N N . GLY A 1 132 ? -3.814 -7.535 -1.325 1.00 93.31 132 GLY A N 1
ATOM 1080 C CA . GLY A 1 132 ? -4.049 -8.423 -0.182 1.00 93.31 132 GLY A CA 1
ATOM 1081 C C . GLY A 1 132 ? -2.960 -9.482 0.025 1.00 93.31 132 GLY A C 1
ATOM 1082 O O . GLY A 1 132 ? -3.200 -10.502 0.664 1.00 93.31 132 GLY A O 1
ATOM 1083 N N . LYS A 1 133 ? -1.759 -9.277 -0.528 1.00 94.94 133 LYS A N 1
ATOM 1084 C CA . LYS A 1 133 ? -0.619 -10.204 -0.435 1.00 94.94 133 LYS A CA 1
ATOM 1085 C C . LYS A 1 133 ? 0.242 -9.915 0.795 1.00 94.94 133 LYS A C 1
ATOM 1087 O O . LYS A 1 133 ? 1.426 -9.612 0.674 1.00 94.94 133 LYS A O 1
ATOM 1092 N N . PHE A 1 134 ? -0.357 -9.993 1.982 1.00 95.25 134 PHE A N 1
ATOM 1093 C CA . PHE A 1 134 ? 0.273 -9.574 3.242 1.00 95.25 134 PHE A CA 1
ATOM 1094 C C . PHE A 1 134 ? 1.499 -10.414 3.614 1.00 95.25 134 PHE A C 1
ATOM 1096 O O . PHE A 1 134 ? 2.549 -9.858 3.930 1.00 95.25 134 PHE A O 1
ATOM 1103 N N . SER A 1 135 ? 1.411 -11.742 3.499 1.00 93.31 135 SER A N 1
ATOM 1104 C CA . SER A 1 135 ? 2.535 -12.642 3.797 1.00 93.31 135 SER A CA 1
ATOM 1105 C C . SER A 1 135 ? 3.746 -12.354 2.909 1.00 93.31 135 SER A C 1
ATOM 1107 O O . SER A 1 135 ? 4.867 -12.263 3.402 1.00 93.31 135 SER A O 1
ATOM 1109 N N . LEU A 1 136 ? 3.519 -12.131 1.609 1.00 94.56 136 LEU A N 1
ATOM 1110 C CA . LEU A 1 136 ? 4.585 -11.761 0.683 1.00 94.56 136 LEU A CA 1
ATOM 1111 C C . LEU A 1 136 ? 5.115 -10.354 0.983 1.00 94.56 136 LEU A C 1
ATOM 1113 O O . LEU A 1 136 ? 6.325 -10.158 1.014 1.00 94.56 136 LEU A O 1
ATOM 1117 N N . ALA A 1 137 ? 4.238 -9.388 1.270 1.00 96.19 137 ALA A N 1
ATOM 1118 C CA . ALA A 1 137 ? 4.639 -8.032 1.643 1.00 96.19 137 ALA A CA 1
ATOM 1119 C C . ALA A 1 137 ? 5.559 -8.017 2.873 1.00 96.19 137 ALA A C 1
ATOM 1121 O O . ALA A 1 137 ? 6.544 -7.282 2.864 1.00 96.19 137 ALA A O 1
ATOM 1122 N N . ARG A 1 138 ? 5.307 -8.869 3.881 1.00 93.88 138 ARG A N 1
ATOM 1123 C CA . ARG A 1 138 ? 6.182 -9.024 5.059 1.00 93.88 138 ARG A CA 1
ATOM 1124 C C . ARG A 1 138 ? 7.623 -9.353 4.667 1.00 93.88 138 ARG A C 1
ATOM 1126 O O . ARG A 1 138 ? 8.549 -8.751 5.201 1.00 93.88 138 ARG A O 1
ATOM 1133 N N . ASN A 1 139 ? 7.804 -10.255 3.702 1.00 92.69 139 ASN A N 1
ATOM 1134 C CA . ASN A 1 139 ? 9.130 -10.670 3.240 1.00 92.69 139 ASN A CA 1
ATOM 1135 C C . ASN A 1 139 ? 9.892 -9.517 2.571 1.00 92.69 139 ASN A C 1
ATOM 1137 O O . ASN A 1 139 ? 11.102 -9.417 2.729 1.00 92.69 139 ASN A O 1
ATOM 1141 N N . TYR A 1 140 ? 9.192 -8.629 1.857 1.00 93.56 140 TYR A N 1
ATOM 1142 C CA . TYR A 1 140 ? 9.803 -7.465 1.206 1.00 93.56 140 TYR A CA 1
ATOM 1143 C C . TYR A 1 140 ? 9.993 -6.266 2.149 1.00 93.56 140 TYR A C 1
ATOM 1145 O O . TYR A 1 140 ? 10.917 -5.481 1.945 1.00 93.56 140 TYR A O 1
ATOM 1153 N N . LEU A 1 141 ? 9.160 -6.128 3.187 1.00 91.44 141 LEU A N 1
ATOM 1154 C CA . LEU A 1 141 ? 9.305 -5.094 4.222 1.00 91.44 141 LEU A CA 1
ATOM 1155 C C . LEU A 1 141 ? 10.598 -5.263 5.030 1.00 91.44 141 LEU A C 1
ATOM 1157 O O . LEU A 1 141 ? 11.216 -4.264 5.383 1.00 91.44 141 LEU A O 1
ATOM 1161 N N . GLY A 1 142 ? 11.040 -6.506 5.259 1.00 81.25 142 GLY A N 1
ATOM 1162 C CA . GLY A 1 142 ? 12.345 -6.810 5.864 1.00 81.25 142 GLY A CA 1
ATOM 1163 C C . GLY A 1 142 ? 13.552 -6.428 4.995 1.00 81.25 142 GLY A C 1
ATOM 1164 O O . GLY A 1 142 ? 14.692 -6.578 5.428 1.00 81.25 142 GLY A O 1
ATOM 1165 N N . GLY A 1 143 ? 13.308 -5.918 3.786 1.00 79.69 143 GLY A N 1
ATOM 1166 C CA . GLY A 1 143 ? 14.322 -5.621 2.790 1.00 79.69 143 GLY A CA 1
ATOM 1167 C C . GLY A 1 143 ? 14.622 -6.817 1.892 1.00 79.69 143 GLY A C 1
ATOM 1168 O O . GLY A 1 143 ? 14.353 -7.975 2.200 1.00 79.69 143 GLY A O 1
ATOM 1169 N N . THR A 1 144 ? 15.195 -6.511 0.737 1.00 79.94 144 THR A N 1
ATOM 1170 C CA . THR A 1 144 ? 15.819 -7.494 -0.151 1.00 79.94 144 THR A CA 1
ATOM 1171 C C . THR A 1 144 ? 17.333 -7.413 0.019 1.00 79.94 144 THR A C 1
ATOM 1173 O O . THR A 1 144 ? 17.845 -6.422 0.536 1.00 79.94 144 THR A O 1
ATOM 1176 N N . SER A 1 145 ? 18.074 -8.409 -0.466 1.00 72.31 145 SER A N 1
ATOM 1177 C CA . SER A 1 145 ? 19.545 -8.416 -0.397 1.00 72.31 145 SER A CA 1
ATOM 1178 C C . SER A 1 145 ? 20.220 -7.179 -1.013 1.00 72.31 145 SER A C 1
ATOM 1180 O O . SER A 1 145 ? 21.367 -6.899 -0.685 1.00 72.31 145 SER A O 1
ATOM 1182 N N . ALA A 1 146 ? 19.528 -6.440 -1.888 1.00 77.62 146 ALA A N 1
ATOM 1183 C CA . ALA A 1 146 ? 20.065 -5.276 -2.594 1.00 77.62 146 ALA A CA 1
ATOM 1184 C C . ALA A 1 146 ? 19.483 -3.923 -2.143 1.00 77.62 146 ALA A C 1
ATOM 1186 O O . ALA A 1 146 ? 20.084 -2.885 -2.408 1.00 77.62 146 ALA A O 1
ATOM 1187 N N . VAL A 1 147 ? 18.300 -3.901 -1.521 1.00 87.00 147 VAL A N 1
ATOM 1188 C CA . VAL A 1 147 ? 17.611 -2.661 -1.131 1.00 87.00 147 VAL A CA 1
ATOM 1189 C C . VAL A 1 147 ? 16.699 -2.900 0.066 1.00 87.00 147 VAL A C 1
ATOM 1191 O O . VAL A 1 147 ? 15.938 -3.871 0.085 1.00 87.00 147 VAL A O 1
ATOM 1194 N N . SER A 1 148 ? 16.746 -1.991 1.035 1.00 90.44 148 SER A N 1
ATOM 1195 C CA . SER A 1 148 ? 15.892 -1.963 2.223 1.00 90.44 148 SER A CA 1
ATOM 1196 C C . SER A 1 148 ? 15.194 -0.610 2.357 1.00 90.44 148 SER A C 1
ATOM 1198 O O . SER A 1 148 ? 15.645 0.393 1.805 1.00 90.44 148 SER A O 1
ATOM 1200 N N . LEU A 1 149 ? 14.065 -0.595 3.067 1.00 90.00 149 LEU A N 1
ATOM 1201 C CA . LEU A 1 149 ? 13.374 0.633 3.457 1.00 90.00 149 LEU A CA 1
ATOM 1202 C C . LEU A 1 149 ? 13.827 1.055 4.856 1.00 90.00 149 LEU A C 1
ATOM 1204 O O . LEU A 1 149 ? 14.135 0.200 5.689 1.00 90.00 149 LEU A O 1
ATOM 1208 N N . SER A 1 150 ? 13.789 2.356 5.150 1.00 90.62 150 SER A N 1
ATOM 1209 C CA . SER A 1 150 ? 13.837 2.795 6.548 1.00 90.62 150 SER A CA 1
ATOM 1210 C C . SER A 1 150 ? 12.602 2.303 7.311 1.00 90.62 150 SER A C 1
ATOM 1212 O O . SER A 1 150 ? 11.514 2.180 6.738 1.00 90.62 150 SER A O 1
ATOM 1214 N N . THR A 1 151 ? 12.748 2.072 8.619 1.00 89.62 151 THR A N 1
ATOM 1215 C CA . THR A 1 151 ? 11.637 1.659 9.491 1.00 89.62 151 THR A CA 1
ATOM 1216 C C . THR A 1 151 ? 10.455 2.621 9.373 1.00 89.62 151 THR A C 1
ATOM 1218 O O . THR A 1 151 ? 9.333 2.189 9.141 1.00 89.62 151 THR A O 1
ATOM 1221 N N . GLU A 1 152 ? 10.714 3.930 9.396 1.00 91.56 152 GLU A N 1
ATOM 1222 C CA . GLU A 1 152 ? 9.684 4.967 9.266 1.00 91.56 152 GLU A CA 1
ATOM 1223 C C . GLU A 1 152 ? 8.914 4.880 7.935 1.00 91.56 152 GLU A C 1
ATOM 1225 O O . GLU A 1 152 ? 7.692 5.030 7.893 1.00 91.56 152 GLU A O 1
ATOM 1230 N N . LYS A 1 153 ? 9.596 4.618 6.812 1.00 91.94 153 LYS A N 1
ATOM 1231 C CA . LYS A 1 153 ? 8.926 4.478 5.509 1.00 91.94 153 LYS A CA 1
ATOM 1232 C C . LYS A 1 153 ? 8.111 3.191 5.430 1.00 91.94 153 LYS A C 1
ATOM 1234 O O . LYS A 1 153 ? 7.005 3.215 4.889 1.00 91.94 153 LYS A O 1
ATOM 1239 N N . ALA A 1 154 ? 8.634 2.091 5.968 1.00 93.25 154 ALA A N 1
ATOM 1240 C CA . ALA A 1 154 ? 7.926 0.818 6.049 1.00 93.25 154 ALA A CA 1
ATOM 1241 C C . ALA A 1 154 ? 6.638 0.947 6.885 1.00 93.25 154 ALA A C 1
ATOM 1243 O O . ALA A 1 154 ? 5.564 0.552 6.428 1.00 93.25 154 ALA A O 1
ATOM 1244 N N . GLU A 1 155 ? 6.725 1.586 8.053 1.00 94.06 155 GLU A N 1
ATOM 1245 C CA . GLU A 1 155 ? 5.580 1.898 8.916 1.00 94.06 155 GLU A CA 1
ATOM 1246 C C . GLU A 1 155 ? 4.546 2.762 8.194 1.00 94.06 155 GLU A C 1
ATOM 1248 O O . GLU A 1 155 ? 3.366 2.411 8.146 1.00 94.06 155 GLU A O 1
ATOM 1253 N N . ASN A 1 156 ? 4.984 3.852 7.559 1.00 94.88 156 ASN A N 1
ATOM 1254 C CA . ASN A 1 156 ? 4.099 4.741 6.812 1.00 94.88 156 ASN A CA 1
ATOM 1255 C C . ASN A 1 156 ? 3.359 4.018 5.676 1.00 94.88 156 ASN A C 1
ATOM 1257 O O . ASN A 1 156 ? 2.178 4.283 5.451 1.00 94.88 156 ASN A O 1
ATOM 1261 N N . LEU A 1 157 ? 4.016 3.097 4.963 1.00 95.62 157 LEU A N 1
ATOM 1262 C CA . LEU A 1 157 ? 3.371 2.291 3.919 1.00 95.62 157 LEU A CA 1
ATOM 1263 C C . LEU A 1 157 ? 2.276 1.388 4.489 1.00 95.62 157 LEU A C 1
ATOM 1265 O O . LEU A 1 157 ? 1.175 1.336 3.935 1.00 95.62 157 LEU A O 1
ATOM 1269 N N . VAL A 1 158 ? 2.579 0.698 5.590 1.00 96.62 158 VAL A N 1
ATOM 1270 C CA . VAL A 1 158 ? 1.648 -0.208 6.269 1.00 96.62 158 VAL A CA 1
ATOM 1271 C C . VAL A 1 158 ? 0.441 0.557 6.811 1.00 96.62 158 VAL A C 1
ATOM 1273 O O . VAL A 1 158 ? -0.697 0.189 6.515 1.00 96.62 158 VAL A O 1
ATOM 1276 N N . VAL A 1 159 ? 0.677 1.662 7.522 1.00 96.25 159 VAL A N 1
ATOM 1277 C CA . VAL A 1 159 ? -0.372 2.528 8.080 1.00 96.25 159 VAL A CA 1
ATOM 1278 C C . VAL A 1 159 ? -1.252 3.111 6.975 1.00 96.25 159 VAL A C 1
ATOM 1280 O O . VAL A 1 159 ? -2.478 3.076 7.075 1.00 96.25 159 VAL A O 1
ATOM 1283 N N . GLN A 1 160 ? -0.666 3.606 5.880 1.00 96.44 160 GLN A N 1
ATOM 1284 C CA . GLN A 1 160 ? -1.448 4.129 4.755 1.00 96.44 160 GLN A CA 1
ATOM 1285 C C . GLN A 1 160 ? -2.329 3.050 4.117 1.00 96.44 160 GLN A C 1
ATOM 1287 O O . GLN A 1 160 ? -3.499 3.313 3.844 1.00 96.44 160 GLN A O 1
ATOM 1292 N N . ALA A 1 161 ? -1.805 1.840 3.908 1.00 96.69 161 ALA A N 1
ATOM 1293 C CA . ALA A 1 161 ? -2.589 0.740 3.352 1.00 96.69 161 ALA A CA 1
ATOM 1294 C C . ALA A 1 161 ? -3.719 0.299 4.296 1.00 96.69 161 ALA A C 1
ATOM 1296 O O . ALA A 1 161 ? -4.841 0.073 3.843 1.00 96.69 161 ALA A O 1
ATOM 1297 N N . ALA A 1 162 ? -3.448 0.215 5.602 1.00 96.88 162 ALA A N 1
ATOM 1298 C CA . ALA A 1 162 ? -4.457 -0.096 6.609 1.00 96.88 162 ALA A CA 1
ATOM 1299 C C . ALA A 1 162 ? -5.585 0.945 6.616 1.00 96.88 162 ALA A C 1
ATOM 1301 O O . ALA A 1 162 ? -6.756 0.576 6.550 1.00 96.88 162 ALA A O 1
ATOM 1302 N N . ARG A 1 163 ? -5.243 2.240 6.595 1.00 95.62 163 ARG A N 1
ATOM 1303 C CA . ARG A 1 163 ? -6.212 3.345 6.511 1.00 95.62 163 ARG A CA 1
ATOM 1304 C C . ARG A 1 163 ? -7.046 3.296 5.236 1.00 95.62 163 ARG A C 1
ATOM 1306 O O . ARG A 1 163 ? -8.255 3.500 5.300 1.00 95.62 163 ARG A O 1
ATOM 1313 N N . GLU A 1 164 ? -6.431 3.026 4.083 1.00 95.44 164 GLU A N 1
ATOM 1314 C CA . GLU A 1 164 ? -7.164 2.878 2.819 1.00 95.44 164 GLU A CA 1
ATOM 1315 C C . GLU A 1 164 ? -8.226 1.771 2.914 1.00 95.44 164 GLU A C 1
ATOM 1317 O O . GLU A 1 164 ? -9.375 2.008 2.540 1.00 95.44 164 GLU A O 1
ATOM 1322 N N . TYR A 1 165 ? -7.877 0.602 3.465 1.00 96.25 165 TYR A N 1
ATOM 1323 C CA . TYR A 1 165 ? -8.843 -0.475 3.692 1.00 96.25 165 TYR A CA 1
ATOM 1324 C C . TYR A 1 165 ? -9.908 -0.082 4.715 1.00 96.25 165 TYR A C 1
ATOM 1326 O O . TYR A 1 165 ? -11.100 -0.174 4.422 1.00 96.25 165 TYR A O 1
ATOM 1334 N N . PHE A 1 166 ? -9.496 0.416 5.879 1.00 96.00 166 PHE A N 1
ATOM 1335 C CA . PHE A 1 166 ? -10.399 0.765 6.968 1.00 96.00 166 PHE A CA 1
ATOM 1336 C C . PHE A 1 166 ? -11.444 1.799 6.540 1.00 96.00 166 PHE A C 1
ATOM 1338 O O . PHE A 1 166 ? -12.637 1.584 6.729 1.00 96.00 166 PHE A O 1
ATOM 1345 N N . PHE A 1 167 ? -11.033 2.882 5.878 1.00 94.44 167 PHE A N 1
ATOM 1346 C CA . PHE A 1 167 ? -11.958 3.922 5.419 1.00 94.44 167 PHE A CA 1
ATOM 1347 C C . PHE A 1 167 ? -12.790 3.526 4.193 1.00 94.44 167 PHE A C 1
ATOM 1349 O O . PHE A 1 167 ? -13.750 4.225 3.875 1.00 94.44 167 PHE A O 1
ATOM 1356 N N . SER A 1 168 ? -12.449 2.427 3.514 1.00 94.25 168 SER A N 1
ATOM 1357 C CA . SER A 1 168 ? -13.276 1.851 2.444 1.00 94.25 168 SER A CA 1
ATOM 1358 C C . SER A 1 168 ? -14.369 0.905 2.956 1.00 94.25 168 SER A C 1
ATOM 1360 O O . SER A 1 168 ? -15.259 0.537 2.191 1.00 94.25 168 SER A O 1
ATOM 1362 N N . ALA A 1 169 ? -14.323 0.520 4.235 1.00 94.44 169 ALA A N 1
ATOM 1363 C CA . ALA A 1 169 ? -15.279 -0.397 4.838 1.00 94.44 169 ALA A CA 1
ATOM 1364 C C . ALA A 1 169 ? -16.697 0.198 4.877 1.00 94.44 169 ALA A C 1
ATOM 1366 O O . ALA A 1 169 ? -16.929 1.264 5.453 1.00 94.44 169 ALA A O 1
ATOM 1367 N N . SER A 1 170 ? -17.665 -0.525 4.308 1.00 90.31 170 SER A N 1
ATOM 1368 C CA . SER A 1 170 ? -19.085 -0.146 4.324 1.00 90.31 170 SER A CA 1
ATOM 1369 C C . SER A 1 170 ? -19.814 -0.570 5.603 1.00 90.31 170 SER A C 1
ATOM 1371 O O . SER A 1 170 ? -20.895 -0.064 5.888 1.00 90.31 170 SER A O 1
ATOM 1373 N N . THR A 1 171 ? -19.245 -1.507 6.366 1.00 91.00 171 THR A N 1
ATOM 1374 C CA . THR A 1 171 ? -19.812 -2.059 7.609 1.00 91.00 171 THR A CA 1
ATOM 1375 C C . THR A 1 171 ? -18.696 -2.435 8.583 1.00 91.00 171 THR A C 1
ATOM 1377 O O . THR A 1 171 ? -17.590 -2.724 8.141 1.00 91.00 171 THR A O 1
ATOM 1380 N N . LEU A 1 172 ? -18.989 -2.535 9.884 1.00 88.75 172 LEU A N 1
ATOM 1381 C CA . LEU A 1 172 ? -17.995 -2.876 10.919 1.00 88.75 172 LEU A CA 1
ATOM 1382 C C . LEU A 1 172 ? -17.509 -4.342 10.905 1.00 88.75 172 LEU A C 1
ATOM 1384 O O . LEU A 1 172 ? -16.566 -4.678 11.614 1.00 88.75 172 LEU A O 1
ATOM 1388 N N . SER A 1 173 ? -18.114 -5.203 10.085 1.00 86.00 173 SER A N 1
ATOM 1389 C CA . SER A 1 173 ? -17.792 -6.633 9.972 1.00 86.00 173 SER A CA 1
ATOM 1390 C C . SER A 1 173 ? -17.341 -7.060 8.568 1.00 86.00 173 SER A C 1
ATOM 1392 O O . SER A 1 173 ? -17.278 -8.255 8.281 1.00 86.00 173 SER A O 1
ATOM 1394 N N . CYS A 1 174 ? -17.042 -6.115 7.668 1.00 90.94 174 CYS A N 1
ATOM 1395 C CA . CYS A 1 174 ? -16.627 -6.468 6.310 1.00 90.94 174 CYS A CA 1
ATOM 1396 C C . CYS A 1 174 ? -15.158 -6.911 6.237 1.00 90.94 174 CYS A C 1
ATOM 1398 O O . CYS A 1 174 ? -14.334 -6.636 7.114 1.00 90.94 174 CYS A O 1
ATOM 1400 N N . ASN A 1 175 ? -14.821 -7.584 5.137 1.00 93.50 175 ASN A N 1
ATOM 1401 C CA . ASN A 1 175 ? -13.488 -8.126 4.878 1.00 93.50 175 ASN A CA 1
ATOM 1402 C C . ASN A 1 175 ? -12.392 -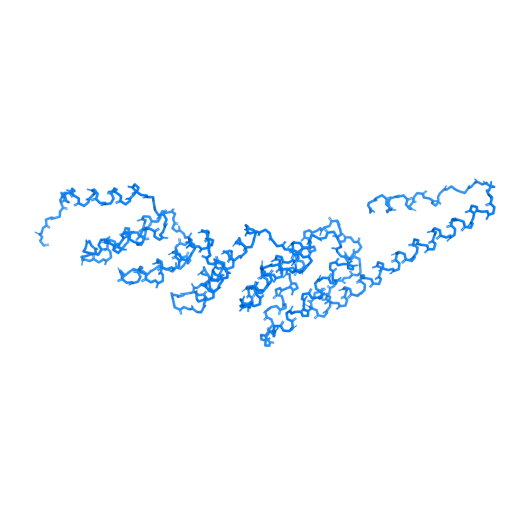7.041 4.858 1.00 93.50 175 ASN A C 1
ATOM 1404 O O . ASN A 1 175 ? -11.232 -7.309 5.155 1.00 93.50 175 ASN A O 1
ATOM 1408 N N . GLU A 1 176 ? -12.736 -5.800 4.523 1.00 94.81 176 GLU A N 1
ATOM 1409 C CA . GLU A 1 176 ? -11.812 -4.665 4.488 1.00 94.81 176 GLU A CA 1
ATOM 1410 C C . GLU A 1 176 ? -11.241 -4.352 5.876 1.00 94.81 176 GLU A C 1
ATOM 1412 O O . GLU A 1 176 ? -10.061 -4.032 5.989 1.00 94.81 176 GLU A O 1
ATOM 1417 N N . ILE A 1 177 ? -12.029 -4.511 6.942 1.00 95.12 177 ILE A N 1
ATOM 1418 C CA . ILE A 1 177 ? -11.543 -4.318 8.318 1.00 95.12 177 ILE A CA 1
ATOM 1419 C C . ILE A 1 177 ? -10.546 -5.411 8.686 1.00 95.12 177 ILE A C 1
ATOM 1421 O O . ILE A 1 177 ? -9.509 -5.122 9.282 1.00 95.12 177 ILE A O 1
ATOM 1425 N N . TRP A 1 178 ? -10.819 -6.654 8.283 1.00 95.38 178 TRP A N 1
ATOM 1426 C CA . TRP A 1 178 ? -9.862 -7.743 8.452 1.00 95.38 178 TRP A CA 1
ATOM 1427 C C . TRP A 1 178 ? -8.557 -7.450 7.697 1.00 95.38 178 TRP A C 1
ATOM 1429 O O . TRP A 1 178 ? -7.487 -7.494 8.295 1.00 95.38 178 TRP A O 1
ATOM 1439 N N . LYS A 1 179 ? -8.629 -7.022 6.429 1.00 96.19 179 LYS A N 1
ATOM 1440 C CA . LYS A 1 179 ? -7.448 -6.612 5.644 1.00 96.19 179 LYS A CA 1
ATOM 1441 C C . LYS A 1 179 ? -6.669 -5.466 6.292 1.00 96.19 179 LYS A C 1
ATOM 1443 O O . LYS A 1 179 ? -5.442 -5.476 6.259 1.00 96.19 179 LYS A O 1
ATOM 1448 N N . ALA A 1 180 ? -7.357 -4.485 6.877 1.00 96.81 180 ALA A N 1
ATOM 1449 C CA . ALA A 1 180 ? -6.710 -3.390 7.593 1.00 96.81 180 ALA A CA 1
ATOM 1450 C C . ALA A 1 180 ? -5.916 -3.902 8.807 1.00 96.81 180 ALA A C 1
ATOM 1452 O O . ALA A 1 180 ? -4.758 -3.523 8.975 1.00 96.81 180 ALA A O 1
ATOM 1453 N N . ARG A 1 181 ? -6.495 -4.815 9.599 1.00 95.75 181 ARG A N 1
ATOM 1454 C CA . ARG A 1 181 ? -5.801 -5.476 10.720 1.00 95.75 181 ARG A CA 1
ATOM 1455 C C . ARG A 1 181 ? -4.603 -6.293 10.241 1.00 95.75 181 ARG A C 1
ATOM 1457 O O . ARG A 1 181 ? -3.530 -6.194 10.826 1.00 95.75 181 ARG A O 1
ATOM 1464 N N . GLU A 1 182 ? -4.749 -7.027 9.141 1.00 96.56 182 GLU A N 1
ATOM 1465 C CA . GLU A 1 182 ? -3.651 -7.806 8.563 1.00 96.56 182 GLU A CA 1
ATOM 1466 C C . GLU A 1 182 ? -2.488 -6.933 8.088 1.00 96.56 182 GLU A C 1
ATOM 1468 O O . GLU A 1 182 ? -1.336 -7.321 8.271 1.00 96.56 182 GLU A O 1
ATOM 1473 N N . CYS A 1 183 ? -2.757 -5.740 7.543 1.00 96.19 183 CYS A N 1
ATOM 1474 C CA . CYS A 1 183 ? -1.707 -4.756 7.271 1.00 96.19 183 CYS A CA 1
ATOM 1475 C C . CYS A 1 183 ? -0.950 -4.396 8.556 1.00 96.19 183 CYS A C 1
ATOM 1477 O O . CYS A 1 183 ? 0.275 -4.474 8.581 1.00 96.19 183 CYS A O 1
ATOM 1479 N N . LEU A 1 184 ? -1.659 -4.019 9.623 1.00 95.56 184 LEU A N 1
ATOM 1480 C CA . LEU A 1 184 ? -1.045 -3.570 10.878 1.00 95.56 184 LEU A CA 1
ATOM 1481 C C . LEU A 1 184 ? -0.245 -4.693 11.565 1.00 95.56 184 LEU A C 1
ATOM 1483 O O . LEU A 1 184 ? 0.869 -4.467 12.036 1.00 95.56 184 LEU A O 1
ATOM 1487 N N . ASN A 1 185 ? -0.721 -5.937 11.478 1.00 95.25 185 ASN A N 1
ATOM 1488 C CA . ASN A 1 185 ? -0.020 -7.134 11.957 1.00 95.25 185 ASN A CA 1
ATOM 1489 C C . ASN A 1 185 ? 1.322 -7.407 11.247 1.00 95.25 185 ASN A C 1
ATOM 1491 O O . ASN A 1 185 ? 2.064 -8.315 11.638 1.00 95.25 185 ASN A O 1
ATOM 1495 N N . LEU A 1 186 ? 1.667 -6.675 10.184 1.00 94.19 186 LEU A N 1
ATOM 1496 C CA . LEU A 1 186 ? 2.981 -6.783 9.547 1.00 94.19 186 LEU A CA 1
ATOM 1497 C C . LEU A 1 186 ? 4.098 -6.181 10.404 1.00 94.19 186 LEU A C 1
ATOM 1499 O O . LEU A 1 186 ? 5.215 -6.691 10.343 1.00 94.19 186 LEU A O 1
ATOM 1503 N N . LEU A 1 187 ? 3.803 -5.141 11.193 1.00 91.94 187 LEU A N 1
ATOM 1504 C CA . LEU A 1 187 ? 4.771 -4.397 12.011 1.00 91.94 187 LEU A CA 1
ATOM 1505 C C . LEU A 1 187 ? 4.201 -4.105 13.419 1.00 91.94 187 LEU A C 1
ATOM 1507 O O . LEU A 1 187 ? 4.059 -2.941 13.794 1.00 91.94 187 LEU A O 1
ATOM 1511 N N . PRO A 1 188 ? 3.889 -5.140 14.225 1.00 86.88 188 PRO A N 1
ATOM 1512 C CA . PRO A 1 188 ? 3.106 -4.993 15.459 1.00 86.88 188 PRO A CA 1
ATOM 1513 C C . PRO A 1 188 ? 3.798 -4.174 16.560 1.00 86.88 188 PRO A C 1
ATOM 1515 O O . PRO A 1 188 ? 3.139 -3.677 17.461 1.00 86.88 188 PRO A O 1
ATOM 1518 N N . ASN A 1 189 ? 5.123 -4.013 16.498 1.00 88.12 189 ASN A N 1
ATOM 1519 C CA . ASN A 1 189 ? 5.894 -3.325 17.540 1.00 88.12 189 ASN A CA 1
ATOM 1520 C C . ASN A 1 189 ? 5.985 -1.801 17.335 1.00 88.12 189 ASN A C 1
ATOM 1522 O O . ASN A 1 189 ? 6.644 -1.120 18.118 1.00 88.12 189 ASN A O 1
ATOM 1526 N N . SER A 1 190 ? 5.388 -1.261 16.270 1.00 90.88 190 SER A N 1
ATOM 1527 C CA . SER A 1 190 ? 5.442 0.172 15.978 1.00 90.88 190 SER A CA 1
ATOM 1528 C C . SER A 1 190 ? 4.350 0.938 16.722 1.00 90.88 190 SER A C 1
ATOM 1530 O O . SER A 1 190 ? 3.177 0.572 16.673 1.00 90.88 190 SER A O 1
ATOM 1532 N N . ILE A 1 191 ? 4.720 2.061 17.342 1.00 89.56 191 ILE A N 1
ATOM 1533 C CA . ILE A 1 191 ? 3.784 2.947 18.053 1.00 89.56 191 ILE A CA 1
ATOM 1534 C C . ILE A 1 191 ? 2.709 3.480 17.093 1.00 89.56 191 ILE A C 1
ATOM 1536 O O . ILE A 1 191 ? 1.529 3.503 17.434 1.00 89.56 191 ILE A O 1
ATOM 1540 N N . SER A 1 192 ? 3.100 3.861 15.873 1.00 90.56 192 SER A N 1
ATOM 1541 C CA . SER A 1 192 ? 2.176 4.361 14.848 1.00 90.56 192 SER A CA 1
ATOM 1542 C C . SER A 1 192 ? 1.174 3.291 14.410 1.00 90.56 192 SER A C 1
ATOM 1544 O O . SER A 1 192 ? 0.002 3.584 14.197 1.00 90.56 192 SER A O 1
ATOM 1546 N N . VAL A 1 193 ? 1.627 2.040 14.295 1.00 92.50 193 VAL A N 1
ATOM 1547 C CA . VAL A 1 193 ? 0.773 0.891 13.956 1.00 92.50 193 VAL A CA 1
ATOM 1548 C C . VAL A 1 193 ? -0.181 0.564 15.103 1.00 92.50 193 VAL A C 1
ATOM 1550 O O . VAL A 1 193 ? -1.356 0.282 14.856 1.00 92.50 193 VAL A O 1
ATOM 1553 N N . GLN A 1 194 ? 0.297 0.638 16.347 1.00 92.88 194 GLN A N 1
ATOM 1554 C CA . GLN A 1 194 ? -0.537 0.415 17.522 1.00 92.88 194 GLN A CA 1
ATOM 1555 C C . GLN A 1 194 ? -1.645 1.464 17.618 1.00 92.88 194 GLN A C 1
ATOM 1557 O O . GLN A 1 194 ? -2.798 1.092 17.780 1.00 92.88 194 GLN A O 1
ATOM 1562 N N . ALA A 1 195 ? -1.335 2.745 17.401 1.00 92.12 195 ALA A N 1
ATOM 1563 C CA . ALA A 1 195 ? -2.338 3.810 17.410 1.00 92.12 195 ALA A CA 1
ATOM 1564 C C . ALA A 1 195 ? -3.467 3.571 16.387 1.00 92.12 195 ALA A C 1
ATOM 1566 O O . ALA A 1 195 ? -4.640 3.788 16.683 1.00 92.12 195 ALA A O 1
ATOM 1567 N N . GLU A 1 196 ? -3.144 3.080 15.188 1.00 93.94 196 GLU A N 1
ATOM 1568 C CA . GLU A 1 196 ? -4.173 2.711 14.206 1.00 93.94 196 GLU A CA 1
ATOM 1569 C C . GLU A 1 196 ? -4.958 1.463 14.620 1.00 93.94 196 GLU A C 1
ATOM 1571 O O . GLU A 1 196 ? -6.166 1.393 14.397 1.00 93.94 196 GLU A O 1
ATOM 1576 N N . THR A 1 197 ? -4.292 0.484 15.236 1.00 93.94 197 THR A N 1
ATOM 1577 C CA . THR A 1 197 ? -4.941 -0.731 15.755 1.00 93.94 197 THR A CA 1
ATOM 1578 C C . THR A 1 197 ? -5.944 -0.373 16.847 1.00 93.94 197 THR A C 1
ATOM 1580 O O . THR A 1 197 ? -7.084 -0.834 16.805 1.00 93.94 197 THR A O 1
ATOM 1583 N N . ASP A 1 198 ? -5.553 0.526 17.750 1.00 94.12 198 ASP A N 1
ATOM 1584 C CA . ASP A 1 198 ? -6.377 1.031 18.842 1.00 94.12 198 ASP A CA 1
ATOM 1585 C C . ASP A 1 198 ? -7.634 1.734 18.312 1.00 94.12 198 ASP A C 1
ATOM 1587 O O . ASP A 1 198 ? -8.740 1.462 18.781 1.00 94.12 198 ASP A O 1
ATOM 1591 N N . ILE A 1 199 ? -7.502 2.568 17.273 1.00 93.44 199 ILE A N 1
ATOM 1592 C CA . ILE A 1 199 ? -8.648 3.207 16.606 1.00 93.44 199 ILE A CA 1
ATOM 1593 C C . ILE A 1 199 ? -9.586 2.155 16.002 1.00 93.44 199 ILE A C 1
ATOM 1595 O O . ILE A 1 199 ? -10.806 2.239 16.175 1.00 93.44 199 ILE A O 1
ATOM 1599 N N . ILE A 1 200 ? -9.048 1.153 15.298 1.00 94.50 200 ILE A N 1
ATOM 1600 C CA . ILE A 1 200 ? -9.866 0.081 14.715 1.00 94.50 200 ILE A CA 1
ATOM 1601 C C . ILE A 1 200 ? -10.600 -0.687 15.824 1.00 94.50 200 ILE A C 1
ATOM 1603 O O . ILE A 1 200 ? -11.796 -0.953 15.687 1.00 94.50 200 ILE A O 1
ATOM 1607 N N . ASP A 1 201 ? -9.939 -1.013 16.934 1.00 93.62 201 ASP A N 1
ATOM 1608 C CA . ASP A 1 201 ? -10.545 -1.708 18.076 1.00 93.62 201 ASP A CA 1
ATOM 1609 C C . ASP A 1 201 ? -11.611 -0.869 18.783 1.00 93.62 201 ASP A C 1
ATOM 1611 O O . ASP A 1 201 ? -12.696 -1.378 19.094 1.00 93.62 201 ASP A O 1
ATOM 1615 N N . ALA A 1 202 ? -11.352 0.425 18.979 1.00 92.38 202 ALA A N 1
ATOM 1616 C CA . ALA A 1 202 ? -12.325 1.355 19.535 1.00 92.38 202 ALA A CA 1
ATOM 1617 C C . ALA A 1 202 ? -13.617 1.330 18.713 1.00 92.38 202 ALA A C 1
ATOM 1619 O O . ALA A 1 202 ? -14.701 1.145 19.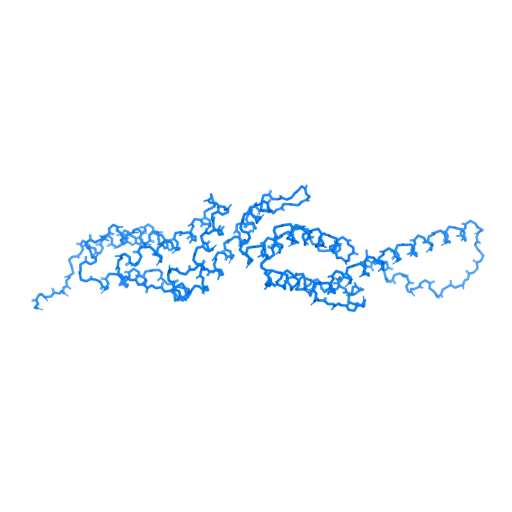265 1.00 92.38 202 ALA A O 1
ATOM 1620 N N . LEU A 1 203 ? -13.504 1.446 17.388 1.00 92.25 203 LEU A N 1
ATOM 1621 C CA . LEU A 1 203 ? -14.656 1.560 16.497 1.00 92.25 203 LEU A CA 1
ATOM 1622 C C . LEU A 1 203 ? -15.383 0.243 16.237 1.00 92.25 203 LEU A C 1
ATOM 1624 O O . LEU A 1 203 ? -16.602 0.243 16.077 1.00 92.25 203 LEU A O 1
ATOM 1628 N N . THR A 1 204 ? -14.651 -0.865 16.148 1.00 92.56 204 THR A N 1
ATOM 1629 C CA . THR A 1 204 ? -15.218 -2.151 15.705 1.00 92.56 204 THR A CA 1
ATOM 1630 C C . THR A 1 204 ? -15.617 -3.064 16.856 1.00 92.56 204 THR A C 1
ATOM 1632 O O . THR A 1 204 ? -16.470 -3.926 16.663 1.00 92.56 204 THR A O 1
ATOM 1635 N N . VAL A 1 205 ? -15.049 -2.866 18.050 1.00 90.69 205 VAL A N 1
ATOM 1636 C CA . VAL A 1 205 ? -15.300 -3.722 19.220 1.00 90.69 205 VAL A CA 1
ATOM 1637 C C . VAL A 1 205 ? -15.918 -2.927 20.363 1.00 90.69 205 VAL A C 1
ATOM 1639 O O . VAL A 1 205 ? -16.988 -3.283 20.855 1.00 90.69 205 VAL A O 1
ATOM 1642 N N . ARG A 1 206 ? -15.270 -1.837 20.789 1.00 89.38 206 ARG A N 1
ATOM 1643 C CA . ARG A 1 206 ? -15.644 -1.150 22.035 1.00 89.38 206 ARG A CA 1
ATOM 1644 C C . ARG A 1 206 ? -16.886 -0.274 21.899 1.00 89.38 206 ARG A C 1
ATOM 1646 O O . ARG A 1 206 ? -17.778 -0.372 22.734 1.00 89.38 206 ARG A O 1
ATOM 1653 N N . LEU A 1 207 ? -16.981 0.541 20.848 1.00 89.25 207 LEU A N 1
ATOM 1654 C CA . LEU A 1 207 ? -18.162 1.375 20.611 1.00 89.25 207 LEU A CA 1
ATOM 1655 C C . LEU A 1 207 ? -19.436 0.533 20.414 1.00 89.25 207 LEU A C 1
ATOM 1657 O O . LEU A 1 207 ? -20.418 0.822 21.102 1.00 89.25 207 LEU A O 1
ATOM 1661 N N . PRO A 1 208 ? -19.442 -0.536 19.585 1.00 89.06 208 PRO A N 1
ATOM 1662 C CA . PRO A 1 208 ? -20.633 -1.368 19.421 1.00 89.06 208 PRO A CA 1
ATOM 1663 C C . PRO A 1 208 ? -21.074 -2.051 20.718 1.00 89.06 208 PRO A C 1
ATOM 1665 O O . PRO A 1 208 ? -22.273 -2.167 20.960 1.00 89.06 208 PRO A O 1
ATOM 1668 N N . TYR A 1 209 ? -20.129 -2.447 21.580 1.00 85.94 209 TYR A N 1
ATOM 1669 C CA . TYR A 1 209 ? -20.436 -2.980 22.912 1.00 85.94 209 TYR A CA 1
ATOM 1670 C C . TYR A 1 209 ? -21.172 -1.956 23.794 1.00 85.94 209 TYR A C 1
ATOM 1672 O O . TYR A 1 209 ? -22.089 -2.308 24.530 1.00 85.94 209 TYR A O 1
ATOM 1680 N N . LEU A 1 210 ? -20.833 -0.673 23.655 1.00 84.19 210 LEU A N 1
ATOM 1681 C CA . LEU A 1 210 ? -21.505 0.445 24.321 1.00 84.19 210 LEU A CA 1
ATOM 1682 C C . LEU A 1 210 ? -22.733 0.958 23.544 1.00 84.19 210 LEU A C 1
ATOM 1684 O O . LEU A 1 210 ? -23.250 2.033 23.836 1.00 84.19 210 LEU A O 1
ATOM 1688 N N . GLY A 1 211 ? -23.233 0.200 22.563 1.00 83.06 211 GLY A N 1
ATOM 1689 C CA . GLY A 1 211 ? -24.444 0.526 21.802 1.00 83.06 211 GLY A CA 1
ATOM 1690 C C . GLY A 1 211 ? -24.292 1.674 20.801 1.00 83.06 211 GLY A C 1
ATOM 1691 O O . GLY A 1 211 ? -25.294 2.148 20.270 1.00 83.06 211 GLY A O 1
ATOM 1692 N N . VAL A 1 212 ? -23.063 2.114 20.517 1.00 87.25 212 VAL A N 1
ATOM 1693 C CA . VAL A 1 212 ? -22.775 3.153 19.520 1.00 87.25 212 VAL A CA 1
ATOM 1694 C C . VAL A 1 212 ? -22.068 2.538 18.324 1.00 87.25 212 VAL A C 1
ATOM 1696 O O . VAL A 1 212 ? -21.054 1.865 18.450 1.00 87.25 212 VAL A O 1
ATOM 1699 N N . THR A 1 213 ? -22.555 2.818 17.123 1.00 88.94 213 THR A N 1
ATOM 1700 C CA . THR A 1 213 ? -21.908 2.367 15.887 1.00 88.94 213 THR A CA 1
ATOM 1701 C C . THR A 1 213 ? -21.598 3.562 15.004 1.00 88.94 213 THR A C 1
ATOM 1703 O O . THR A 1 213 ? -22.509 4.281 14.598 1.00 88.94 213 THR A O 1
ATOM 1706 N N . ILE A 1 214 ? -20.318 3.760 14.692 1.00 89.25 214 ILE A N 1
ATOM 1707 C CA . ILE A 1 214 ? -19.837 4.817 13.797 1.00 89.25 214 ILE A CA 1
ATOM 1708 C C . ILE A 1 214 ? -19.031 4.147 12.692 1.00 89.25 214 ILE A C 1
ATOM 1710 O O . ILE A 1 214 ? -18.096 3.397 12.973 1.00 89.25 214 ILE A O 1
ATOM 1714 N N . LEU A 1 215 ? -19.381 4.403 11.433 1.00 91.75 215 LEU A N 1
ATOM 1715 C CA . LEU A 1 215 ? -18.626 3.864 10.307 1.00 91.75 215 LEU A CA 1
ATOM 1716 C C . LEU A 1 215 ? -17.256 4.548 10.198 1.00 91.75 215 LEU A C 1
ATOM 1718 O O . LEU A 1 215 ? -17.152 5.750 10.462 1.00 91.75 215 LEU A O 1
ATOM 1722 N N . PRO A 1 216 ? -16.217 3.850 9.706 1.00 92.00 216 PRO A N 1
ATOM 1723 C CA . PRO A 1 216 ? -14.883 4.432 9.550 1.00 92.00 216 PRO A CA 1
ATOM 1724 C C . PRO A 1 216 ? -14.875 5.756 8.772 1.00 92.00 216 PRO A C 1
ATOM 1726 O O . PRO A 1 216 ? -14.198 6.710 9.152 1.00 92.00 216 PRO A O 1
ATOM 1729 N N . VAL A 1 217 ? -15.680 5.856 7.707 1.00 90.75 217 VAL A N 1
ATOM 1730 C CA . VAL A 1 217 ? -15.801 7.083 6.903 1.00 90.75 217 VAL A CA 1
ATOM 1731 C C . VAL A 1 217 ? -16.418 8.254 7.676 1.00 90.75 217 VAL A C 1
ATOM 1733 O O . VAL A 1 217 ? -16.044 9.400 7.440 1.00 90.75 217 VAL A O 1
ATOM 1736 N N . GLN A 1 218 ? -17.332 7.977 8.610 1.00 89.75 218 GLN A N 1
ATOM 1737 C CA . GLN A 1 218 ? -17.942 8.992 9.472 1.00 89.75 218 GLN A CA 1
ATOM 1738 C C . GLN A 1 218 ? -16.943 9.445 10.532 1.00 89.75 218 GLN A C 1
ATOM 1740 O O . GLN A 1 218 ? -16.760 10.640 10.736 1.00 89.75 218 GLN A O 1
ATOM 1745 N N . PHE A 1 219 ? -16.224 8.499 11.140 1.00 90.50 219 PHE A N 1
ATOM 1746 C CA . PHE A 1 219 ? -15.174 8.808 12.105 1.00 90.50 219 PHE A CA 1
ATOM 1747 C C . PHE A 1 219 ? -14.074 9.689 11.511 1.00 90.50 219 PHE A C 1
ATOM 1749 O O . PHE A 1 219 ? -13.607 10.610 12.168 1.00 90.50 219 PHE A O 1
ATOM 1756 N N . ARG A 1 220 ? -13.730 9.500 10.232 1.00 88.94 220 ARG A N 1
ATOM 1757 C CA . ARG A 1 220 ? -12.780 10.372 9.522 1.00 88.94 220 ARG A CA 1
ATOM 1758 C C . ARG A 1 220 ? -13.184 11.856 9.512 1.00 88.94 220 ARG A C 1
ATOM 1760 O O . ARG A 1 220 ? -12.325 12.712 9.321 1.00 88.94 220 ARG A O 1
ATOM 1767 N N . GLN A 1 221 ? -14.472 12.162 9.660 1.00 88.19 221 GLN A N 1
ATOM 1768 C CA . GLN A 1 221 ? -15.000 13.531 9.681 1.00 88.19 221 GLN A CA 1
ATOM 1769 C C . GLN A 1 221 ? -15.035 14.131 11.093 1.00 88.19 221 GLN A C 1
ATOM 1771 O O . GLN A 1 221 ? -15.173 15.348 11.230 1.00 88.19 221 GLN A O 1
ATOM 1776 N N . VAL A 1 222 ? -14.895 13.299 12.128 1.00 86.62 222 VAL A N 1
ATOM 1777 C CA . VAL A 1 222 ? -14.864 13.733 13.524 1.00 86.62 222 VAL A CA 1
ATOM 1778 C C . VAL A 1 222 ? -13.556 14.475 13.781 1.00 86.62 222 VAL A C 1
ATOM 1780 O O . VAL A 1 222 ? -12.468 13.940 13.576 1.00 86.62 222 VAL A O 1
ATOM 1783 N N . LYS A 1 223 ? -13.660 15.730 14.224 1.00 81.44 223 LYS A N 1
ATOM 1784 C CA . LYS A 1 223 ? -12.493 16.575 14.532 1.00 81.44 223 LYS A CA 1
ATOM 1785 C C . LYS A 1 223 ? -12.023 16.415 15.971 1.00 81.44 223 LYS A C 1
ATOM 1787 O O . LYS A 1 223 ? -10.836 16.546 16.245 1.00 81.44 223 LYS A O 1
ATOM 1792 N N . ASP A 1 224 ? -12.968 16.169 16.871 1.00 83.44 224 ASP A N 1
ATOM 1793 C CA . ASP A 1 224 ? -12.746 16.046 18.304 1.00 83.44 224 ASP A CA 1
ATOM 1794 C C . ASP A 1 224 ? -13.189 14.645 18.756 1.00 83.44 224 ASP A C 1
ATOM 1796 O O . ASP A 1 224 ? -14.392 14.373 18.773 1.00 83.44 224 ASP A O 1
ATOM 1800 N N . PRO A 1 225 ? -12.261 13.747 19.143 1.00 82.94 225 PRO A N 1
ATOM 1801 C CA . PRO A 1 225 ? -12.605 12.413 19.635 1.00 82.94 225 PRO A CA 1
ATOM 1802 C C . PRO A 1 225 ? -13.576 12.427 20.825 1.00 82.94 225 PRO A C 1
ATOM 1804 O O . PRO A 1 225 ? -14.304 11.460 21.049 1.00 82.94 225 PRO A O 1
ATOM 1807 N N . MET A 1 226 ? -13.656 13.540 21.563 1.00 83.12 226 MET A N 1
ATOM 1808 C CA . MET A 1 226 ? -14.632 13.728 22.634 1.00 83.12 226 MET A CA 1
ATOM 1809 C C . MET A 1 226 ? -16.085 13.714 22.129 1.00 83.12 226 MET A C 1
ATOM 1811 O O . MET A 1 226 ? -16.986 13.389 22.900 1.00 83.12 226 MET A O 1
ATOM 1815 N N . GLU A 1 227 ? -16.347 14.049 20.860 1.00 85.44 227 GLU A N 1
ATOM 1816 C CA . GLU A 1 227 ? -17.682 13.927 20.249 1.00 85.44 227 GLU A CA 1
ATOM 1817 C C . GLU A 1 227 ? -18.177 12.484 20.291 1.00 85.44 227 GLU A C 1
ATOM 1819 O O . GLU A 1 227 ? -19.318 12.236 20.677 1.00 85.44 227 GLU A O 1
ATOM 1824 N N . VAL A 1 228 ? -17.290 11.534 19.991 1.00 85.88 228 VAL A N 1
ATOM 1825 C CA . VAL A 1 228 ? -17.595 10.101 20.048 1.00 85.88 228 VAL A CA 1
ATOM 1826 C C . VAL A 1 228 ? -17.932 9.688 21.478 1.00 85.88 228 VAL A C 1
ATOM 1828 O O . VAL A 1 228 ? -18.919 8.992 21.708 1.00 85.88 228 VAL A O 1
ATOM 1831 N N . ILE A 1 229 ? -17.170 10.174 22.460 1.00 85.25 229 ILE A N 1
ATOM 1832 C CA . ILE A 1 229 ? -17.438 9.878 23.871 1.00 85.25 229 ILE A CA 1
ATOM 1833 C C . ILE A 1 229 ? -18.772 10.479 24.328 1.00 85.25 229 ILE A C 1
ATOM 1835 O O . ILE A 1 229 ? -19.537 9.823 25.037 1.00 85.25 229 ILE A O 1
ATOM 1839 N N . ARG A 1 230 ? -19.101 11.699 23.884 1.00 83.31 230 ARG A N 1
ATOM 1840 C CA . ARG A 1 230 ? -20.407 12.318 24.155 1.00 83.31 230 ARG A CA 1
ATOM 1841 C C . ARG A 1 230 ? -21.548 11.461 23.612 1.00 83.31 230 ARG A C 1
ATOM 1843 O O . ARG A 1 230 ? -22.502 11.231 24.348 1.00 83.31 230 ARG A O 1
ATOM 1850 N N . MET A 1 231 ? -21.421 10.942 22.388 1.00 82.94 231 MET A N 1
ATOM 1851 C CA . MET A 1 231 ? -22.427 10.049 21.801 1.00 82.94 231 MET A CA 1
ATOM 1852 C C . MET A 1 231 ? -22.663 8.809 22.668 1.00 82.94 231 MET A C 1
ATOM 1854 O O . MET A 1 231 ? -23.815 8.466 22.924 1.00 82.94 231 MET A O 1
ATOM 1858 N N . VAL A 1 232 ? -21.593 8.184 23.174 1.00 83.50 232 VAL A N 1
ATOM 1859 C CA . VAL A 1 232 ? -21.688 7.024 24.076 1.00 83.50 232 VAL A CA 1
ATOM 1860 C C . VAL A 1 232 ? -22.472 7.370 25.339 1.00 83.50 232 VAL A C 1
ATOM 1862 O O . VAL A 1 232 ? -23.444 6.686 25.656 1.00 83.50 232 VAL A O 1
ATOM 1865 N N . ILE A 1 233 ? -22.125 8.473 26.006 1.00 81.12 233 ILE A N 1
ATOM 1866 C CA . ILE A 1 233 ? -22.781 8.902 27.252 1.00 81.12 233 ILE A CA 1
ATOM 1867 C C . ILE A 1 233 ? -24.278 9.173 27.039 1.00 81.12 233 ILE A C 1
ATOM 1869 O O . ILE A 1 233 ? -25.087 8.858 27.908 1.00 81.12 233 ILE A O 1
ATOM 1873 N N . THR A 1 234 ? -24.656 9.747 25.893 1.00 79.19 234 THR A N 1
ATOM 1874 C CA . THR A 1 234 ? -26.056 10.080 25.577 1.00 79.19 234 THR A CA 1
ATOM 1875 C C . THR A 1 234 ? -26.870 8.903 25.042 1.00 79.19 234 THR A C 1
ATOM 1877 O O . THR A 1 234 ? -28.095 8.954 25.075 1.00 79.19 234 THR A O 1
ATOM 1880 N N . SER A 1 235 ? -26.213 7.864 24.520 1.00 72.62 235 SER A N 1
ATOM 1881 C CA . SER A 1 235 ? -26.877 6.761 23.811 1.00 72.62 235 SER A CA 1
ATOM 1882 C C . SER A 1 235 ? -27.569 5.750 24.727 1.00 72.62 235 SER A C 1
ATOM 1884 O O . SER A 1 235 ? -28.598 5.202 24.339 1.00 72.62 235 SER A O 1
ATOM 1886 N N . GLN A 1 236 ? -27.048 5.512 25.937 1.00 64.06 236 GLN A N 1
ATOM 1887 C CA . GLN A 1 236 ? -27.640 4.561 26.879 1.00 64.06 236 GLN A CA 1
ATOM 1888 C C . GLN A 1 236 ? -28.031 5.236 28.195 1.00 64.06 236 GLN A C 1
ATOM 1890 O O . GLN A 1 236 ? -27.199 5.816 28.899 1.00 64.06 236 GLN A O 1
ATOM 1895 N N . THR A 1 237 ? -29.292 5.072 28.594 1.00 56.19 237 THR A N 1
ATOM 1896 C CA . THR A 1 237 ? -29.729 5.272 29.980 1.00 56.19 237 THR A CA 1
ATOM 1897 C C . THR A 1 237 ? -28.981 4.280 30.871 1.00 56.19 237 THR A C 1
ATOM 1899 O O . THR A 1 237 ? -29.275 3.089 30.842 1.00 56.19 237 THR A O 1
ATOM 1902 N N . GLY A 1 238 ? -27.983 4.753 31.621 1.00 57.19 238 GLY A N 1
ATOM 1903 C CA . GLY A 1 238 ? -27.089 3.894 32.409 1.00 57.19 238 GLY A CA 1
ATOM 1904 C C . GLY A 1 238 ? -25.652 3.781 31.886 1.00 57.19 238 GLY A C 1
ATOM 1905 O O . GLY A 1 238 ? -24.849 3.133 32.547 1.00 57.19 238 GLY A O 1
ATOM 1906 N N . ALA A 1 239 ? -25.272 4.447 30.782 1.00 57.03 239 ALA A N 1
ATOM 1907 C CA . ALA A 1 239 ? -23.896 4.436 30.243 1.00 57.03 239 ALA A CA 1
ATOM 1908 C C . ALA A 1 239 ? -22.821 4.821 31.282 1.00 57.03 239 ALA A C 1
ATOM 1910 O O . ALA A 1 239 ? -21.694 4.340 31.241 1.00 57.03 239 ALA A O 1
ATOM 1911 N N . TYR A 1 240 ? -23.179 5.660 32.259 1.00 57.06 240 TYR A N 1
ATOM 1912 C CA . TYR A 1 240 ? -22.318 6.055 33.380 1.00 57.06 240 TYR A CA 1
ATOM 1913 C C . TYR A 1 240 ? -21.928 4.895 34.317 1.00 57.06 240 TYR A C 1
ATOM 1915 O O . TYR A 1 240 ? -21.040 5.067 35.157 1.00 57.06 240 TYR A O 1
ATOM 1923 N N . LEU A 1 241 ? -22.588 3.737 34.206 1.00 59.59 241 LEU A N 1
ATOM 1924 C CA . LEU A 1 241 ? -22.248 2.509 34.929 1.00 59.59 241 LEU A CA 1
ATOM 1925 C C . LEU A 1 241 ? -21.045 1.789 34.295 1.00 59.59 241 LEU A C 1
ATOM 1927 O O . LEU A 1 241 ? -20.280 1.170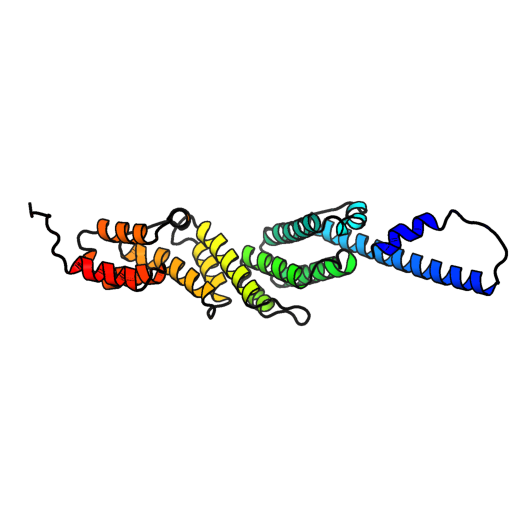 35.026 1.00 59.59 241 LEU A O 1
ATOM 1931 N N . HIS A 1 242 ? -20.820 1.960 32.986 1.00 72.94 242 HIS A N 1
ATOM 1932 C CA . HIS A 1 242 ? -19.687 1.407 32.227 1.00 72.94 242 HIS A CA 1
ATOM 1933 C C . HIS A 1 242 ? -18.537 2.416 32.093 1.00 72.94 242 HIS A C 1
ATOM 1935 O O . HIS A 1 242 ? -18.003 2.683 31.015 1.00 72.94 242 HIS A O 1
ATOM 1941 N N . PHE A 1 243 ? -18.212 3.083 33.201 1.00 76.56 243 PHE A N 1
ATOM 1942 C CA . PHE A 1 243 ? -17.257 4.191 33.206 1.00 76.56 243 PHE A CA 1
ATOM 1943 C C . PHE A 1 243 ? -15.838 3.760 32.812 1.00 76.56 243 PHE A C 1
ATOM 1945 O O . PHE A 1 243 ? -15.156 4.498 32.102 1.00 76.56 243 PHE A O 1
ATOM 1952 N N . GLU A 1 244 ? -15.403 2.575 33.246 1.00 81.12 244 GLU A N 1
ATOM 1953 C CA . GLU A 1 244 ? -14.080 2.044 32.898 1.00 81.12 244 GLU A CA 1
ATOM 1954 C C . GLU A 1 244 ? -13.991 1.753 31.395 1.00 81.12 244 GLU A C 1
ATOM 1956 O O . GLU A 1 244 ? -13.019 2.129 30.744 1.00 81.12 244 GLU A O 1
ATOM 1961 N N . GLU A 1 245 ? -15.053 1.205 30.803 1.00 83.19 245 GLU A N 1
ATOM 1962 C CA . GLU A 1 245 ? -15.127 0.929 29.370 1.00 83.19 245 GLU A CA 1
ATOM 1963 C C . GLU A 1 245 ? -15.138 2.218 28.533 1.00 83.19 245 GLU A C 1
ATOM 1965 O O . GLU A 1 245 ? -14.513 2.272 27.472 1.00 83.19 245 GLU A O 1
ATOM 1970 N N . ILE A 1 246 ? -15.794 3.281 29.014 1.00 83.69 246 ILE A N 1
ATOM 1971 C CA . ILE A 1 246 ? -15.771 4.604 28.367 1.00 83.69 246 ILE A CA 1
ATOM 1972 C C . ILE A 1 246 ? -14.366 5.214 28.419 1.00 83.69 246 ILE A C 1
ATOM 1974 O O . ILE A 1 246 ? -13.896 5.770 27.422 1.00 83.69 246 ILE A O 1
ATOM 1978 N N . ILE A 1 247 ? -13.683 5.106 29.562 1.00 84.62 247 ILE A N 1
ATOM 1979 C CA . ILE A 1 247 ? -12.292 5.549 29.692 1.00 84.62 247 ILE A CA 1
ATOM 1980 C C . ILE A 1 247 ? -11.401 4.779 28.718 1.00 84.62 247 ILE A C 1
ATOM 1982 O O . ILE A 1 247 ? -10.549 5.385 28.069 1.00 84.62 247 ILE A O 1
ATOM 1986 N N . ASP A 1 248 ? -11.592 3.470 28.592 1.00 86.69 248 ASP A N 1
ATOM 1987 C CA . ASP A 1 248 ? -10.792 2.648 27.691 1.00 86.69 248 ASP A CA 1
ATOM 1988 C C . ASP A 1 248 ? -11.018 3.017 26.221 1.00 86.69 248 ASP A C 1
ATOM 1990 O O . ASP A 1 248 ? -10.046 3.144 25.479 1.00 86.69 248 ASP A O 1
ATOM 1994 N N . VAL A 1 249 ? -12.255 3.308 25.798 1.00 87.88 249 VAL A N 1
ATOM 1995 C CA . VAL A 1 249 ? -12.513 3.875 24.458 1.00 87.88 249 VAL A CA 1
ATOM 1996 C C . VAL A 1 249 ? -11.766 5.189 24.272 1.00 87.88 249 VAL A C 1
ATOM 1998 O O . VAL A 1 249 ? -11.115 5.393 23.251 1.00 87.88 249 VAL A O 1
ATOM 2001 N N . ALA A 1 250 ? -11.831 6.082 25.257 1.00 86.81 250 ALA A N 1
ATOM 2002 C CA . ALA A 1 250 ? -11.157 7.368 25.179 1.00 86.81 250 ALA A CA 1
ATOM 2003 C C . ALA A 1 250 ? -9.622 7.203 25.047 1.00 86.81 250 ALA A C 1
ATOM 2005 O O . ALA A 1 250 ? -9.014 7.927 24.256 1.00 86.81 250 ALA A O 1
ATOM 2006 N N . LYS A 1 251 ? -9.028 6.212 25.740 1.00 87.69 251 LYS A N 1
ATOM 2007 C CA . LYS A 1 251 ? -7.601 5.833 25.637 1.00 87.69 251 LYS A CA 1
ATOM 2008 C C . LYS A 1 251 ? -7.247 5.388 24.235 1.00 87.69 251 LYS A C 1
ATOM 2010 O O . LYS A 1 251 ? -6.293 5.903 23.660 1.00 87.69 251 LYS A O 1
ATOM 2015 N N . LEU A 1 252 ? -8.051 4.492 23.675 1.00 88.81 252 LEU A N 1
ATOM 2016 C CA . LEU A 1 252 ? -7.843 3.975 22.326 1.00 88.81 252 LEU A CA 1
ATOM 2017 C C . LEU A 1 252 ? -8.000 5.058 21.246 1.00 88.81 252 LEU A C 1
ATOM 2019 O O . LEU A 1 252 ? -7.349 5.001 20.209 1.00 88.81 252 LEU A O 1
ATOM 2023 N N . LEU A 1 253 ? -8.826 6.078 21.492 1.00 87.50 253 LEU A N 1
ATOM 2024 C CA . LEU A 1 253 ? -8.972 7.236 20.604 1.00 87.50 253 LEU A CA 1
ATOM 2025 C C . LEU A 1 253 ? -7.871 8.300 20.787 1.00 87.50 253 LEU A C 1
ATOM 2027 O O . LEU A 1 253 ? -7.900 9.325 20.105 1.00 87.50 253 LEU A O 1
ATOM 2031 N N . GLY A 1 254 ? -6.909 8.077 21.687 1.00 83.38 254 GLY A N 1
ATOM 2032 C CA . GLY A 1 254 ? -5.749 8.950 21.870 1.00 83.38 254 GLY A CA 1
ATOM 2033 C C . GLY A 1 254 ? -6.026 10.244 22.638 1.00 83.38 254 GLY A C 1
ATOM 2034 O O . GLY A 1 254 ? -5.279 11.212 22.484 1.00 83.38 254 GLY A O 1
ATOM 2035 N N . LEU A 1 255 ? -7.077 10.296 23.467 1.00 80.56 255 LEU A N 1
ATOM 2036 C CA . LEU A 1 255 ? -7.301 11.442 24.359 1.00 80.56 255 LEU A CA 1
ATOM 2037 C C . LEU A 1 255 ? -6.150 11.555 25.387 1.00 80.56 255 LEU A C 1
ATOM 2039 O O . LEU A 1 255 ? -5.463 10.580 25.708 1.00 80.56 255 LEU A O 1
ATOM 2043 N N . ARG A 1 256 ? -5.875 12.751 25.909 1.00 73.12 256 ARG A N 1
ATOM 2044 C CA . ARG A 1 256 ? -4.766 12.976 26.862 1.00 73.12 256 ARG A CA 1
ATOM 2045 C C . ARG A 1 256 ? -5.184 12.683 28.294 1.00 73.12 256 ARG A C 1
ATOM 2047 O O . ARG A 1 256 ? -6.345 12.860 28.646 1.00 73.12 256 ARG A O 1
ATOM 2054 N N . SER A 1 257 ? -4.217 12.316 29.143 1.00 66.06 257 SER A N 1
ATOM 2055 C CA . SER A 1 257 ? -4.424 11.985 30.568 1.00 66.06 257 SER A CA 1
ATOM 2056 C C . SER A 1 257 ? -5.331 12.998 31.302 1.00 66.06 257 SER A C 1
ATOM 2058 O O . SER A 1 257 ? -6.232 12.611 32.044 1.00 66.06 257 SER A O 1
A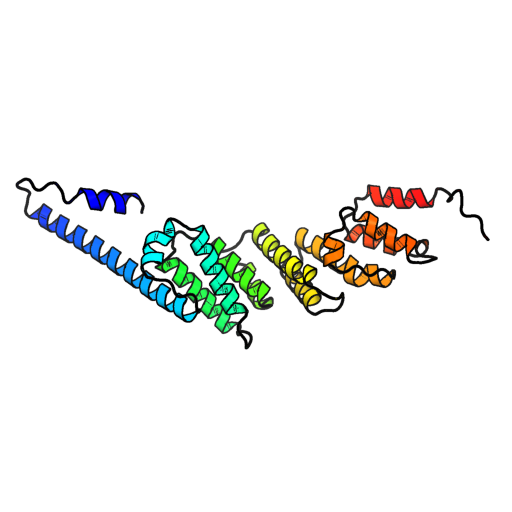TOM 2060 N N . GLU A 1 258 ? -5.149 14.293 31.036 1.00 64.94 258 GLU A N 1
ATOM 2061 C CA . GLU A 1 258 ? -5.947 15.382 31.613 1.00 64.94 258 GLU A CA 1
ATOM 2062 C C . GLU A 1 258 ? -7.428 15.357 31.213 1.00 64.94 258 GLU A C 1
ATOM 2064 O O . GLU A 1 258 ? -8.290 15.737 32.003 1.00 64.94 258 GLU A O 1
ATOM 2069 N N . GLU A 1 259 ? -7.750 14.923 29.996 1.00 66.62 259 GLU A N 1
ATOM 2070 C CA . GLU A 1 259 ? -9.129 14.863 29.506 1.00 66.62 259 GLU A CA 1
ATOM 2071 C C . GLU A 1 259 ? -9.913 13.766 30.239 1.00 66.62 259 GLU A C 1
ATOM 2073 O O . GLU A 1 259 ? -11.057 14.004 30.632 1.00 66.62 259 GLU A O 1
ATOM 2078 N N . TYR A 1 260 ? -9.275 12.632 30.555 1.00 63.72 260 TYR A N 1
ATOM 2079 C CA . TYR A 1 260 ? -9.869 11.597 31.415 1.00 63.72 260 TYR A CA 1
ATOM 2080 C C . TYR A 1 260 ? -10.031 12.058 32.860 1.00 63.72 260 TYR A C 1
ATOM 2082 O O . TYR A 1 260 ? -11.045 11.760 33.489 1.00 63.72 260 TYR A O 1
ATOM 2090 N N . GLN A 1 261 ? -9.051 12.790 33.402 1.00 61.03 261 GLN A N 1
ATOM 2091 C CA . GLN A 1 261 ? -9.159 13.321 34.764 1.00 61.03 261 GLN A CA 1
ATOM 2092 C C . GLN A 1 261 ? -10.312 14.322 34.864 1.00 61.03 261 GLN A C 1
ATOM 2094 O O . GLN A 1 261 ? -11.137 14.207 35.766 1.00 61.03 261 GLN A O 1
ATOM 2099 N N . ARG A 1 262 ? -10.486 15.198 33.865 1.00 65.31 262 ARG A N 1
ATOM 2100 C CA . ARG A 1 262 ? -11.658 16.086 33.787 1.00 65.31 262 ARG A CA 1
ATOM 2101 C C . ARG A 1 262 ? -12.975 15.315 33.669 1.00 65.31 262 ARG A C 1
ATOM 2103 O O . ARG A 1 262 ? -13.971 15.743 34.249 1.00 65.31 262 ARG A O 1
ATOM 2110 N N . MET A 1 263 ? -13.019 14.188 32.951 1.00 64.00 263 MET A N 1
ATOM 2111 C CA . MET A 1 263 ? -14.208 13.317 32.945 1.00 64.00 263 MET A CA 1
ATOM 2112 C C . MET A 1 263 ? -14.493 12.731 34.332 1.00 64.00 263 MET A C 1
ATOM 2114 O O . MET A 1 263 ? -15.647 12.687 34.757 1.00 64.00 263 MET A O 1
ATOM 2118 N N . ARG A 1 264 ? -13.446 12.312 35.050 1.00 60.28 264 ARG A N 1
ATOM 2119 C CA . ARG A 1 264 ? -13.541 11.750 36.402 1.00 60.28 264 ARG A CA 1
ATOM 2120 C C . ARG A 1 264 ? -13.994 12.789 37.431 1.00 60.28 264 ARG A C 1
ATOM 2122 O O . ARG A 1 264 ? -14.832 12.480 38.271 1.00 60.28 264 ARG A O 1
ATOM 2129 N N . GLU A 1 265 ? -13.510 14.021 37.325 1.00 57.47 265 GLU A N 1
ATOM 2130 C CA . GLU A 1 265 ? -13.894 15.156 38.176 1.00 57.47 265 GLU A CA 1
ATOM 2131 C C . GLU A 1 265 ? -15.316 15.660 37.883 1.00 57.47 265 GLU A C 1
ATOM 2133 O O . GLU A 1 265 ? -16.062 16.016 38.790 1.00 57.47 265 GLU A O 1
ATOM 2138 N N . ARG A 1 266 ? -15.765 15.638 36.622 1.00 59.38 266 ARG A N 1
ATOM 2139 C CA . ARG A 1 266 ? -17.150 16.013 36.276 1.00 59.38 266 ARG A CA 1
ATOM 2140 C C . ARG A 1 266 ? -18.198 15.025 36.791 1.00 59.38 266 ARG A C 1
ATOM 2142 O O . ARG A 1 266 ? -19.361 15.396 36.890 1.00 59.38 266 ARG A O 1
ATOM 2149 N N . ARG A 1 267 ? -17.797 13.802 37.155 1.00 53.38 267 ARG A N 1
ATOM 2150 C CA . ARG A 1 267 ? -18.652 12.815 37.834 1.00 53.38 267 ARG A CA 1
ATOM 2151 C C . ARG A 1 267 ? -18.845 13.128 39.324 1.00 53.38 267 ARG A C 1
ATOM 2153 O O . ARG A 1 267 ? -19.858 12.727 39.887 1.00 53.38 267 ARG A O 1
ATOM 2160 N N . THR A 1 268 ? -17.895 13.811 39.971 1.00 44.62 268 THR A N 1
ATOM 2161 C CA . THR A 1 268 ? -17.977 14.144 41.408 1.00 44.62 268 THR A CA 1
ATOM 2162 C C . THR A 1 268 ? -18.724 15.446 41.684 1.00 44.62 268 THR A C 1
ATOM 2164 O O . THR A 1 268 ? -19.095 15.706 42.828 1.00 44.62 268 THR A O 1
ATOM 2167 N N . LEU A 1 269 ? -19.013 16.241 40.653 1.00 35.97 269 LEU A N 1
ATOM 2168 C CA . LEU A 1 269 ? -19.971 17.333 40.752 1.00 35.97 269 LEU A CA 1
ATOM 2169 C C . LEU A 1 269 ? -21.383 16.761 40.569 1.00 35.97 269 LEU A C 1
ATOM 2171 O O . LEU A 1 269 ? -21.659 16.165 39.526 1.00 35.97 269 LEU A O 1
ATOM 2175 N N . PRO A 1 270 ? -22.294 16.924 41.548 1.00 34.47 270 PRO A N 1
ATOM 2176 C CA . PRO A 1 270 ? -23.674 16.516 41.359 1.00 34.47 270 PRO A CA 1
ATOM 2177 C C . PRO A 1 270 ? -24.209 17.262 40.140 1.00 34.47 270 PRO A C 1
ATOM 2179 O O . PRO A 1 270 ? -24.047 18.482 40.034 1.00 34.47 270 PRO A O 1
ATOM 2182 N N . VAL A 1 271 ? -24.836 16.526 39.224 1.00 41.81 271 VAL A N 1
ATOM 2183 C CA . VAL A 1 271 ? -25.625 17.098 38.135 1.00 41.81 271 VAL A CA 1
ATOM 2184 C C . VAL A 1 271 ? -26.714 17.944 38.793 1.00 41.81 271 VAL A C 1
ATOM 2186 O O . VAL A 1 271 ? -27.763 17.448 39.200 1.00 41.81 271 VAL A O 1
ATOM 2189 N N . ARG A 1 272 ? -26.435 19.234 38.990 1.00 38.88 272 ARG A N 1
ATOM 2190 C CA . ARG A 1 272 ? -27.430 20.214 39.406 1.00 38.88 272 ARG A CA 1
ATOM 2191 C C . ARG A 1 272 ? -28.404 20.347 38.245 1.00 38.88 272 ARG A C 1
ATOM 2193 O O . ARG A 1 272 ? -28.150 21.093 37.309 1.00 38.88 272 ARG A O 1
ATOM 2200 N N . GLY A 1 273 ? -29.499 19.598 38.330 1.00 39.59 273 GLY A N 1
ATOM 2201 C CA . GLY A 1 273 ? -30.656 19.750 37.457 1.00 39.59 273 GLY A CA 1
ATOM 2202 C C . GLY A 1 273 ? -30.913 18.568 36.528 1.00 39.59 273 GLY A C 1
ATOM 2203 O O . GLY A 1 273 ? -30.845 18.714 35.317 1.00 39.59 273 GLY A O 1
ATOM 2204 N N . CYS A 1 274 ? -31.291 17.421 37.084 1.00 31.72 274 CYS A N 1
ATOM 2205 C CA . CYS A 1 274 ? -32.330 16.593 36.472 1.00 31.72 274 CYS A CA 1
ATOM 2206 C C . CYS A 1 274 ? -33.235 16.103 37.598 1.00 31.72 274 CYS A C 1
ATOM 2208 O O . CYS A 1 274 ? -32.880 15.228 38.384 1.00 31.72 274 CYS A O 1
ATOM 2210 N N . VAL A 1 275 ? -34.367 16.791 37.721 1.00 31.34 275 VAL A N 1
ATOM 2211 C CA . VAL A 1 275 ? -35.492 16.409 38.566 1.00 31.34 275 VAL A CA 1
ATOM 2212 C C . VAL A 1 275 ? -36.066 15.116 37.991 1.00 31.34 275 VAL A C 1
ATOM 2214 O O . VAL A 1 275 ? -36.352 15.046 36.800 1.00 31.34 275 VAL A O 1
ATOM 2217 N N . LEU A 1 276 ? -36.200 14.109 38.852 1.00 32.56 276 LEU A N 1
ATOM 2218 C CA . LEU A 1 276 ? -37.086 12.967 38.656 1.00 32.56 276 LEU A CA 1
ATOM 2219 C C . LEU A 1 276 ? -38.513 13.477 38.427 1.00 32.56 276 LEU A C 1
ATOM 2221 O O . LEU A 1 276 ? -39.111 13.988 39.375 1.00 32.56 276 LEU A O 1
ATOM 2225 N N . ILE A 1 277 ? -39.037 13.310 37.213 1.00 34.75 277 ILE A N 1
ATOM 2226 C CA . ILE A 1 277 ? -40.429 12.913 36.952 1.00 34.75 277 ILE A CA 1
ATOM 2227 C C . ILE A 1 277 ? -40.399 11.935 35.781 1.00 34.75 277 ILE A C 1
ATOM 2229 O O . ILE A 1 277 ? -39.792 12.296 34.748 1.00 34.75 277 ILE A O 1
#

InterPro domains:
  IPR013244 Sec39 domain [PF08314] (66-263)

pLDDT: mean 83.41, std 17.93, range [31.34, 97.94]